Protein AF-0000000083150776 (afdb_homodimer)

Solvent-accessible surface area (backbone atoms only — not comparable to full-atom values): 13430 Å² total; per-residue (Å²): 130,57,73,66,52,50,51,56,49,49,50,51,30,49,49,52,30,34,49,45,17,50,52,50,52,52,50,29,58,76,68,72,49,51,68,62,52,50,11,64,64,59,72,44,53,54,70,56,44,52,45,44,57,66,22,74,47,75,47,32,50,50,56,52,39,47,58,33,48,60,68,76,40,50,78,39,72,50,33,55,68,54,49,42,58,64,47,40,51,43,38,59,52,12,61,61,15,50,29,74,72,67,69,80,77,70,79,74,76,77,70,81,73,68,74,72,72,69,82,118,129,57,72,66,53,50,50,54,49,51,50,52,31,49,49,53,30,34,49,44,17,52,52,50,52,52,49,29,58,76,68,74,49,50,66,61,52,50,12,65,62,60,71,46,54,54,68,56,43,52,46,44,57,66,22,76,48,73,46,32,50,49,55,53,38,46,57,33,47,62,68,78,42,50,79,39,71,50,32,53,66,55,49,42,58,65,47,38,52,42,35,58,53,12,60,59,14,49,31,74,72,66,69,80,74,70,78,75,76,75,69,83,74,67,77,72,72,69,84,116

pLDDT: mean 77.42, std 27.32, range [25.05, 98.19]

Sequence (240 aa):
MNKIENYELIKAQEEAKVDFAIMLNNLLDEKKLSYTDLAKLTGKSKSLVSRIMGGSNNLTIETMVSMLFALDEKIVISTEDKLQAEYGRVLSITSDSPITNLSKRQPYHIGNFRPLALEVMNKIENYELIKAQEEAKVDFAIMLNNLLDEKKLSYTDLAKLTGKSKSLVSRIMGGSNNLTIETMVSMLFALDEKIVISTEDKLQAEYGRVLSITSDSPITNLSKRQPYHIGNFRPLALEV

Radius of gyration: 27.69 Å; Cα contacts (8 Å, |Δi|>4): 247; chains: 2; bounding box: 71×52×94 Å

Nearest PDB structures (foldseek):
  8ezt-assembly1_D-2  TM=8.339E-01  e=3.130E-03  Legionella pneumophila
  3clc-assembly1_D  TM=9.473E-01  e=2.801E-02  unclassified
  4z5h-assembly1_A-2  TM=8.543E-01  e=2.224E-02  Escherichia coli K-12
  6u0i-assembly1_B  TM=8.364E-01  e=2.801E-02  Escherichia coli str. K-12 substr. DH10B
  3dnv-assembly1_B  TM=8.479E-01  e=4.443E-02  Escherichia coli K-12

Secondary structure (DSSP, 8-state):
--HHHHHHHHHHHHHHHHHHHHHHHHHHHHTT--HHHHHHHHT--HHHHHHHHTT----BHHHHHHHHHHTT--EEEEEHHHHHHHHHHHHHHHHTSB----------------------/--HHHHHHHHHHHHHHHHHHHHHHHHHHHHTT--HHHHHHHHT--HHHHHHHHTT----BHHHHHHHHHHTT--EEEEEHHHHHHHHHHHHHHHHTSB-S--------------------

InterPro domains:
  IPR001387 Cro/C1-type, helix-turn-helix domain [PF13443] (24-72)
  IPR001387 Cro/C1-type, helix-turn-helix domain [PS50943] (24-82)
  IPR001387 Cro/C1-type, helix-turn-helix domain [SM00530] (23-78)
  IPR001387 Cro/C1-type, helix-turn-helix domain [cd00093] (23-72)
  IPR010982 Lambda repressor-like, DNA-binding domain superfamily [G3DSA:1.10.260.40] (5-82)
  IPR010982 Lambda repressor-like, DNA-binding domain superfamily [SSF47413] (15-79)

Structure (mmCIF, N/CA/C/O backbone):
data_AF-0000000083150776-model_v1
#
loop_
_entity.id
_entity.type
_entity.pdbx_description
1 polymer 'Helix-turn-helix domain-containing protein'
#
loop_
_atom_site.group_PDB
_atom_site.id
_atom_site.type_symbol
_atom_site.label_atom_id
_atom_site.label_alt_id
_atom_site.label_comp_id
_atom_site.label_asym_id
_atom_site.label_entity_id
_atom_site.label_seq_id
_atom_site.pdbx_PDB_ins_code
_atom_site.Cartn_x
_atom_site.Cartn_y
_atom_site.Cartn_z
_atom_site.occupancy
_atom_site.B_iso_or_equiv
_atom_site.auth_seq_id
_atom_site.auth_comp_id
_atom_site.auth_asym_id
_atom_site.auth_atom_id
_atom_site.pdbx_PDB_model_num
ATOM 1 N N . MET A 1 1 ? -7.617 -23.391 0.28 1 58.25 1 MET A N 1
ATOM 2 C CA . MET A 1 1 ? -6.492 -22.922 1.087 1 58.25 1 MET A CA 1
ATOM 3 C C . MET A 1 1 ? -6.441 -23.656 2.424 1 58.25 1 MET A C 1
ATOM 5 O O . MET A 1 1 ? -7.461 -23.781 3.102 1 58.25 1 MET A O 1
ATOM 9 N N . ASN A 1 2 ? -5.41 -24.453 2.721 1 73.12 2 ASN A N 1
ATOM 10 C CA . ASN A 1 2 ? -5.281 -25.188 3.971 1 73.12 2 ASN A CA 1
ATOM 11 C C . ASN A 1 2 ? -5.297 -24.266 5.18 1 73.12 2 ASN A C 1
ATOM 13 O O . ASN A 1 2 ? -5.141 -23.047 5.039 1 73.12 2 ASN A O 1
ATOM 17 N N . LYS A 1 3 ? -5.629 -24.766 6.32 1 74.25 3 LYS A N 1
ATOM 18 C CA . LYS A 1 3 ? -5.75 -24.016 7.57 1 74.25 3 LYS A CA 1
ATOM 19 C C . LYS A 1 3 ? -4.508 -23.156 7.82 1 74.25 3 LYS A C 1
ATOM 21 O O . LYS A 1 3 ? -4.617 -22.016 8.242 1 74.25 3 LYS A O 1
ATOM 26 N N . ILE A 1 4 ? -3.4 -23.688 7.586 1 72.62 4 ILE A N 1
ATOM 27 C CA . ILE A 1 4 ? -2.139 -23 7.84 1 72.62 4 ILE A CA 1
ATOM 28 C C . ILE A 1 4 ? -1.994 -21.812 6.887 1 72.62 4 ILE A C 1
ATOM 30 O O . ILE A 1 4 ? -1.565 -20.734 7.293 1 72.62 4 ILE A O 1
ATOM 34 N N . GLU A 1 5 ? -2.535 -22.016 5.742 1 78.44 5 GLU A N 1
ATOM 35 C CA . GLU A 1 5 ? -2.447 -20.953 4.746 1 78.44 5 GLU A CA 1
ATOM 36 C C . GLU A 1 5 ? -3.363 -19.781 5.102 1 78.44 5 GLU A C 1
ATOM 38 O O . GLU A 1 5 ? -2.994 -18.625 4.922 1 78.44 5 GLU A O 1
ATOM 43 N N . ASN A 1 6 ? -4.324 -20.219 5.727 1 87.56 6 ASN A N 1
ATOM 44 C CA . ASN A 1 6 ? -5.277 -19.188 6.141 1 87.56 6 ASN A CA 1
ATOM 45 C C . ASN A 1 6 ? -4.73 -18.344 7.281 1 87.56 6 ASN A C 1
ATOM 47 O O . ASN A 1 6 ? -4.879 -17.125 7.281 1 87.56 6 ASN A O 1
ATOM 51 N N . TYR A 1 7 ? -4.016 -19.062 8.156 1 93.88 7 TYR A N 1
ATOM 52 C CA . TYR A 1 7 ? -3.432 -18.344 9.289 1 93.88 7 TYR A CA 1
ATOM 53 C C . TYR A 1 7 ? -2.328 -17.406 8.82 1 93.88 7 TYR A C 1
ATOM 55 O O . TYR A 1 7 ? -2.252 -16.266 9.273 1 93.88 7 TYR A O 1
ATOM 63 N N . GLU A 1 8 ? -1.471 -17.844 7.938 1 95.94 8 GLU A N 1
ATOM 64 C CA . GLU A 1 8 ? -0.363 -17.047 7.43 1 95.94 8 GLU A CA 1
ATOM 65 C C . GLU A 1 8 ? -0.869 -15.836 6.656 1 95.94 8 GLU A C 1
ATOM 67 O O . GLU A 1 8 ? -0.27 -14.758 6.715 1 95.94 8 GLU A O 1
ATOM 72 N N . LEU A 1 9 ? -1.951 -16.047 5.957 1 96.56 9 LEU A N 1
ATOM 73 C CA . LEU A 1 9 ? -2.543 -14.953 5.199 1 96.56 9 LEU A CA 1
ATOM 74 C C . LEU A 1 9 ? -3.096 -13.883 6.137 1 96.56 9 LEU A C 1
ATOM 76 O O . LEU A 1 9 ? -2.855 -12.695 5.934 1 96.56 9 LEU A O 1
ATOM 80 N N . ILE A 1 10 ? -3.795 -14.344 7.164 1 96.69 10 ILE A N 1
ATOM 81 C CA . ILE A 1 10 ? -4.371 -13.414 8.125 1 96.69 10 ILE A CA 1
ATOM 82 C C . ILE A 1 10 ? -3.258 -12.641 8.828 1 96.69 10 ILE A C 1
ATOM 84 O O . ILE A 1 10 ? -3.357 -11.422 9.008 1 96.69 10 ILE A O 1
ATOM 88 N N . LYS A 1 11 ? -2.266 -13.367 9.188 1 97.44 11 LYS A N 1
ATOM 89 C CA . LYS A 1 11 ? -1.119 -12.734 9.828 1 97.44 11 LYS A CA 1
ATOM 90 C C . LYS A 1 11 ? -0.5 -11.672 8.93 1 97.44 11 LYS A C 1
ATOM 92 O O . LYS A 1 11 ? -0.194 -10.562 9.383 1 97.44 11 LYS A O 1
ATOM 97 N N . ALA A 1 12 ? -0.317 -11.984 7.688 1 97.69 12 ALA A N 1
ATOM 98 C CA . ALA A 1 12 ? 0.258 -11.055 6.723 1 97.69 12 ALA A CA 1
ATOM 99 C C . ALA A 1 12 ? -0.625 -9.82 6.555 1 97.69 12 ALA A C 1
ATOM 101 O O . ALA A 1 12 ? -0.122 -8.703 6.41 1 97.69 12 ALA A O 1
ATOM 102 N N . GLN A 1 13 ? -1.945 -10.023 6.59 1 97.81 13 GLN A N 1
ATOM 103 C CA . GLN A 1 13 ? -2.889 -8.922 6.465 1 97.81 13 GLN A CA 1
ATOM 104 C C . GLN A 1 13 ? -2.807 -7.984 7.668 1 97.81 13 GLN A C 1
ATOM 106 O O . GLN A 1 13 ? -2.775 -6.762 7.512 1 97.81 13 GLN A O 1
ATOM 111 N N . GLU A 1 14 ? -2.791 -8.672 8.852 1 97.19 14 GLU A N 1
ATOM 112 C CA . GLU A 1 14 ? -2.693 -7.879 10.078 1 97.19 14 GLU A CA 1
ATOM 113 C C . GLU A 1 14 ? -1.381 -7.102 10.125 1 97.19 14 GLU A C 1
ATOM 115 O O . GLU A 1 14 ? -1.362 -5.93 10.5 1 97.19 14 GLU A O 1
ATOM 120 N N . GLU A 1 15 ? -0.346 -7.762 9.734 1 97.44 15 GLU A N 1
ATOM 121 C CA . GLU A 1 15 ? 0.963 -7.117 9.734 1 97.44 15 GLU A CA 1
ATOM 122 C C . GLU A 1 15 ? 0.987 -5.91 8.805 1 97.44 15 GLU A C 1
ATOM 124 O O . GLU A 1 15 ? 1.547 -4.867 9.148 1 97.44 15 GLU A O 1
ATOM 129 N N . ALA A 1 16 ? 0.428 -6.043 7.684 1 97.75 16 ALA A N 1
ATOM 130 C CA . ALA A 1 16 ? 0.402 -4.945 6.719 1 97.75 16 ALA A CA 1
ATOM 131 C C . ALA A 1 16 ? -0.378 -3.752 7.262 1 97.75 16 ALA A C 1
ATOM 133 O O . ALA A 1 16 ? 0.038 -2.604 7.098 1 97.75 16 ALA A O 1
ATOM 134 N N . LYS A 1 17 ? -1.533 -4.035 7.906 1 97.31 17 LYS A N 1
ATOM 135 C CA . LYS A 1 17 ? -2.342 -2.971 8.492 1 97.31 17 LYS A CA 1
ATOM 136 C C . LYS A 1 17 ? -1.575 -2.238 9.586 1 97.31 17 LYS A C 1
ATOM 138 O O . LYS A 1 17 ? -1.567 -1.007 9.633 1 97.31 17 LYS A O 1
ATOM 143 N N . VAL A 1 18 ? -0.973 -3.025 10.43 1 96.81 18 VAL A N 1
ATOM 144 C CA . VAL A 1 18 ? -0.221 -2.463 11.547 1 96.81 18 VAL A CA 1
ATOM 145 C C . VAL A 1 18 ? 0.962 -1.655 11.023 1 96.81 18 VAL A C 1
ATOM 147 O O . VAL A 1 18 ? 1.271 -0.581 11.539 1 96.81 18 VAL A O 1
ATOM 150 N N . ASP A 1 19 ? 1.657 -2.188 10.016 1 96.44 19 ASP A N 1
ATOM 151 C CA . ASP A 1 19 ? 2.805 -1.498 9.43 1 96.44 19 ASP A CA 1
ATOM 152 C C . ASP A 1 19 ? 2.41 -0.116 8.914 1 96.44 19 ASP A C 1
ATOM 154 O O . ASP A 1 19 ? 3.143 0.856 9.109 1 96.44 19 ASP A O 1
ATOM 158 N N . PHE A 1 20 ? 1.303 -0.011 8.25 1 97.25 20 PHE A N 1
ATOM 159 C CA . PHE A 1 20 ? 0.858 1.29 7.77 1 97.25 20 PHE A CA 1
ATOM 160 C C . PHE A 1 20 ? 0.598 2.24 8.93 1 97.25 20 PHE A C 1
ATOM 162 O O . PHE A 1 20 ? 1.001 3.404 8.891 1 97.25 20 PHE A O 1
ATOM 169 N N . ALA A 1 21 ? -0.107 1.743 9.945 1 97.31 21 ALA A N 1
ATOM 170 C CA . ALA A 1 21 ? -0.421 2.561 11.117 1 97.31 21 ALA A CA 1
ATOM 171 C C . ALA A 1 21 ? 0.851 3.062 11.797 1 97.31 21 ALA A C 1
ATOM 173 O O . ALA A 1 21 ? 0.936 4.23 12.18 1 97.31 21 ALA A O 1
ATOM 174 N N . ILE A 1 22 ? 1.783 2.205 11.914 1 96.31 22 ILE A N 1
ATOM 175 C CA . ILE A 1 22 ? 3.051 2.562 12.547 1 96.31 22 ILE A CA 1
ATOM 176 C C . ILE A 1 22 ? 3.748 3.641 11.719 1 96.31 22 ILE A C 1
ATOM 178 O O . ILE A 1 22 ? 4.238 4.629 12.266 1 96.31 22 ILE A O 1
ATOM 182 N N . MET A 1 23 ? 3.775 3.447 10.438 1 95.75 23 MET A N 1
ATOM 183 C CA . MET A 1 23 ? 4.383 4.426 9.531 1 95.75 23 MET A CA 1
ATOM 184 C C . MET A 1 23 ? 3.705 5.785 9.672 1 95.75 23 MET A C 1
ATOM 186 O O . MET A 1 23 ? 4.379 6.812 9.734 1 95.75 23 MET A O 1
ATOM 190 N N . LEU A 1 24 ? 2.391 5.758 9.719 1 96.44 24 LEU A N 1
ATOM 191 C CA . LEU A 1 24 ? 1.628 6.992 9.844 1 96.44 24 LEU A CA 1
ATOM 192 C C . LEU A 1 24 ? 1.915 7.676 11.172 1 96.44 24 LEU A C 1
ATOM 194 O O . LEU A 1 24 ? 2.107 8.891 11.219 1 96.44 24 LEU A O 1
ATOM 198 N N . ASN A 1 25 ? 1.905 6.895 12.234 1 96.44 25 ASN A N 1
ATOM 199 C CA . ASN A 1 25 ? 2.238 7.426 13.547 1 96.44 25 ASN A CA 1
ATOM 200 C C . ASN A 1 25 ? 3.619 8.07 13.562 1 96.44 25 ASN A C 1
ATOM 202 O O . ASN A 1 25 ? 3.795 9.164 14.117 1 96.44 25 ASN A O 1
ATOM 206 N N . ASN A 1 26 ? 4.582 7.391 12.969 1 95.75 26 ASN A N 1
ATOM 207 C CA . ASN A 1 26 ? 5.941 7.918 12.898 1 95.75 26 ASN A CA 1
ATOM 208 C C . ASN A 1 26 ? 5.996 9.234 12.125 1 95.75 26 ASN A C 1
ATOM 210 O O . ASN A 1 26 ? 6.719 10.156 12.508 1 95.75 26 ASN A O 1
ATOM 214 N N . LEU A 1 27 ? 5.27 9.32 11.094 1 95.81 27 LEU A N 1
ATOM 215 C CA . LEU A 1 27 ? 5.207 10.531 10.289 1 95.81 27 LEU A CA 1
ATOM 216 C C . LEU A 1 27 ? 4.641 11.695 11.094 1 95.81 27 LEU A C 1
ATOM 218 O O . LEU A 1 27 ? 5.137 12.82 11.008 1 95.81 27 LEU A O 1
ATOM 222 N N . LEU A 1 28 ? 3.578 11.422 11.82 1 96.81 28 LEU A N 1
ATOM 223 C CA . LEU A 1 28 ? 2.977 12.461 12.648 1 96.81 28 LEU A CA 1
ATOM 224 C C . LEU A 1 28 ? 3.965 12.961 13.703 1 96.81 28 LEU A C 1
ATOM 226 O O . LEU A 1 28 ? 4.078 14.164 13.938 1 96.81 28 LEU A O 1
ATOM 230 N N . ASP A 1 29 ? 4.652 12 14.258 1 96.5 29 ASP A N 1
ATOM 231 C CA . ASP A 1 29 ? 5.656 12.352 15.258 1 96.5 29 ASP A CA 1
ATOM 232 C C . ASP A 1 29 ? 6.754 13.219 14.648 1 96.5 29 ASP A C 1
ATOM 234 O O . ASP A 1 29 ? 7.141 14.234 15.234 1 96.5 29 ASP A O 1
ATOM 238 N N . GLU A 1 30 ? 7.223 12.875 13.492 1 95.25 30 GLU A N 1
ATOM 239 C CA . GLU A 1 30 ? 8.281 13.602 12.789 1 95.25 30 GLU A CA 1
ATOM 240 C C . GLU A 1 30 ? 7.832 15.023 12.445 1 95.25 30 GLU A C 1
ATOM 242 O O . GLU A 1 30 ? 8.633 15.961 12.492 1 95.25 30 GLU A O 1
ATOM 247 N N . LYS A 1 31 ? 6.578 15.133 12.18 1 96.44 31 LYS A N 1
ATOM 248 C CA . LYS A 1 31 ? 6.051 16.422 11.742 1 96.44 31 LYS A CA 1
ATOM 249 C C . LYS A 1 31 ? 5.441 17.188 12.906 1 96.44 31 LYS A C 1
ATOM 251 O O . LYS A 1 31 ? 4.891 18.281 12.719 1 96.44 31 LYS A O 1
ATOM 256 N N . LYS A 1 32 ? 5.504 16.562 14.117 1 97.81 32 LYS A N 1
ATOM 257 C CA . LYS A 1 32 ? 4.996 17.156 15.352 1 97.81 32 LYS A CA 1
ATOM 258 C C . LYS A 1 32 ? 3.508 17.469 15.234 1 97.81 32 LYS A C 1
ATOM 260 O O . LYS A 1 32 ? 3.07 18.578 15.594 1 97.81 32 LYS A O 1
ATOM 265 N N . LEU A 1 33 ? 2.771 16.594 14.727 1 97.44 33 LEU A N 1
ATOM 266 C CA . LEU A 1 33 ? 1.324 16.703 14.578 1 97.44 33 LEU A CA 1
ATOM 267 C C . LEU A 1 33 ? 0.605 15.695 15.461 1 97.44 33 LEU A C 1
ATOM 269 O O . LEU A 1 33 ? 1.136 14.617 15.734 1 97.44 33 LEU A O 1
ATOM 273 N N . SER A 1 34 ? -0.607 16.047 15.844 1 96.75 34 SER A N 1
ATOM 274 C CA . SER A 1 34 ? -1.456 15.172 16.641 1 96.75 34 SER A CA 1
ATOM 275 C C . SER A 1 34 ? -2.502 14.484 15.766 1 96.75 34 SER A C 1
ATOM 277 O O . SER A 1 34 ? -2.664 14.82 14.594 1 96.75 34 SER A O 1
ATOM 279 N N . TYR A 1 35 ? -3.141 13.453 16.359 1 96.12 35 TYR A N 1
ATOM 280 C CA . TYR A 1 35 ? -4.254 12.82 15.672 1 96.12 35 TYR A CA 1
ATOM 281 C C . TYR A 1 35 ? -5.336 13.844 15.328 1 96.12 35 TYR A C 1
ATOM 283 O O . TYR A 1 35 ? -5.945 13.773 14.258 1 96.12 35 TYR A O 1
ATOM 291 N N . THR A 1 36 ? -5.527 14.797 16.266 1 96.75 36 THR A N 1
ATOM 292 C CA . THR A 1 36 ? -6.492 15.867 16.062 1 96.75 36 THR A CA 1
ATOM 293 C C . THR A 1 36 ? -6.109 16.719 14.852 1 96.75 36 THR A C 1
ATOM 295 O O . THR A 1 36 ? -6.965 17.094 14.047 1 96.75 36 THR A O 1
ATOM 298 N N . ASP A 1 37 ? -4.871 17 14.758 1 97.25 37 ASP A N 1
ATOM 299 C CA . ASP A 1 37 ? -4.387 17.781 13.617 1 97.25 37 ASP A CA 1
ATOM 300 C C . ASP A 1 37 ? -4.637 17.031 12.305 1 97.25 37 ASP A C 1
ATOM 302 O O . ASP A 1 37 ? -5.07 17.641 11.32 1 97.25 37 ASP A O 1
ATOM 306 N N . LEU A 1 38 ? -4.363 15.758 12.305 1 96.69 38 LEU A N 1
ATOM 307 C CA . LEU A 1 38 ? -4.594 14.953 11.102 1 96.69 38 LEU A CA 1
ATOM 308 C C . LEU A 1 38 ? -6.074 14.938 10.742 1 96.69 38 LEU A C 1
ATOM 310 O O . LEU A 1 38 ? -6.43 15.023 9.562 1 96.69 38 LEU A O 1
ATOM 314 N N . ALA A 1 39 ? -6.895 14.781 11.711 1 96.81 39 ALA A N 1
ATOM 315 C CA . ALA A 1 39 ? -8.336 14.805 11.492 1 96.81 39 ALA A CA 1
ATOM 316 C C . ALA A 1 39 ? -8.773 16.109 10.82 1 96.81 39 ALA A C 1
ATOM 318 O O . ALA A 1 39 ? -9.523 16.094 9.844 1 96.81 39 ALA A O 1
ATOM 319 N N . LYS A 1 40 ? -8.289 17.172 11.258 1 96.38 40 LYS A N 1
ATOM 320 C CA . LYS A 1 40 ? -8.594 18.484 10.695 1 96.38 40 LYS A CA 1
ATOM 321 C C . LYS A 1 40 ? -8.086 18.609 9.266 1 96.38 40 LYS A C 1
ATOM 323 O O . LYS A 1 40 ? -8.812 19.062 8.383 1 96.38 40 LYS A O 1
ATOM 328 N N . LEU A 1 41 ? -6.918 18.125 9.07 1 94.44 41 LEU A N 1
ATOM 329 C CA . LEU A 1 41 ? -6.285 18.234 7.758 1 94.44 41 LEU A CA 1
ATOM 330 C C . LEU A 1 41 ? -7.008 17.375 6.727 1 94.44 41 LEU A C 1
ATOM 332 O O . LEU A 1 41 ? -7.07 17.734 5.551 1 94.44 41 LEU A O 1
ATOM 336 N N . THR A 1 42 ? -7.523 16.234 7.125 1 94.56 42 THR A N 1
ATOM 337 C CA . THR A 1 42 ? -8.141 15.289 6.207 1 94.56 42 THR A CA 1
ATOM 338 C C . THR A 1 42 ? -9.648 15.492 6.145 1 94.56 42 THR A C 1
ATOM 340 O O . THR A 1 42 ? -10.328 14.922 5.289 1 94.56 42 THR A O 1
ATOM 343 N N . GLY A 1 43 ? -10.18 16.234 7.023 1 94.19 43 GLY A N 1
ATOM 344 C CA . GLY A 1 43 ? -11.625 16.422 7.113 1 94.19 43 GLY A CA 1
ATOM 345 C C . GLY A 1 43 ? -12.344 15.211 7.672 1 94.19 43 GLY A C 1
ATOM 346 O O . GLY A 1 43 ? -13.547 15.047 7.473 1 94.19 43 GLY A O 1
ATOM 347 N N . LYS A 1 44 ? -11.656 14.383 8.273 1 93.75 44 LYS A N 1
ATOM 348 C CA . LYS A 1 44 ? -12.219 13.188 8.898 1 93.75 44 LYS A CA 1
ATOM 349 C C . LYS A 1 44 ? -12.406 13.383 10.398 1 93.75 44 LYS A C 1
ATOM 351 O O . LYS A 1 44 ? -11.781 14.266 11 1 93.75 44 LYS A O 1
ATOM 356 N N . SER A 1 45 ? -13.289 12.555 10.922 1 95.44 45 SER A N 1
ATOM 357 C CA . SER A 1 45 ? -13.531 12.664 12.359 1 95.44 45 SER A CA 1
ATOM 358 C C . SER A 1 45 ? -12.344 12.148 13.164 1 95.44 45 SER A C 1
ATOM 360 O O . SER A 1 45 ? -11.609 11.273 12.703 1 95.44 45 SER A O 1
ATOM 362 N N . LYS A 1 46 ? -12.195 12.719 14.383 1 95.44 46 LYS A N 1
ATOM 363 C CA . LYS A 1 46 ? -11.141 12.266 15.289 1 95.44 46 LYS A CA 1
ATOM 364 C C . LYS A 1 46 ? -11.305 10.789 15.625 1 95.44 46 LYS A C 1
ATOM 366 O O . LYS A 1 46 ? -10.32 10.07 15.797 1 95.44 46 LYS A O 1
ATOM 371 N N . SER A 1 47 ? -12.5 10.359 15.719 1 95.38 47 SER A N 1
ATOM 372 C CA . SER A 1 47 ? -12.789 8.969 16.016 1 95.38 47 SER A CA 1
ATOM 373 C C . SER A 1 47 ? -12.289 8.039 14.922 1 95.38 47 SER A C 1
ATOM 375 O O . SER A 1 47 ? -11.703 6.992 15.195 1 95.38 47 SER A O 1
ATOM 377 N N . LEU A 1 48 ? -12.453 8.445 13.703 1 93 48 LEU A N 1
ATOM 378 C CA . LEU A 1 48 ? -12 7.66 12.562 1 93 48 LEU A CA 1
ATOM 379 C C . LEU A 1 48 ? -10.477 7.633 12.484 1 93 48 LEU A C 1
ATOM 381 O O . LEU A 1 48 ? -9.883 6.574 12.281 1 93 48 LEU A O 1
ATOM 385 N N . VAL A 1 49 ? -9.883 8.766 12.672 1 95.12 49 VAL A N 1
ATOM 386 C CA . VAL A 1 49 ? -8.422 8.867 12.617 1 95.12 49 VAL A CA 1
ATOM 387 C C . VAL A 1 49 ? -7.809 8.008 13.727 1 95.12 49 VAL A C 1
ATOM 389 O O . VAL A 1 49 ? -6.836 7.285 13.492 1 95.12 49 VAL A O 1
ATOM 392 N N . SER A 1 50 ? -8.398 8.102 14.883 1 94.81 50 SER A N 1
ATOM 393 C CA . SER A 1 50 ? -7.918 7.301 16 1 94.81 50 SER A CA 1
ATOM 394 C C . SER A 1 50 ? -8 5.809 15.695 1 94.81 50 SER A C 1
ATOM 396 O O . SER A 1 50 ? -7.086 5.051 16.031 1 94.81 50 SER A O 1
ATOM 398 N N . ARG A 1 51 ? -9.016 5.355 15.039 1 93.31 51 ARG A N 1
ATOM 399 C CA . ARG A 1 51 ? -9.172 3.955 14.664 1 93.31 51 ARG A CA 1
ATOM 400 C C . ARG A 1 51 ? -8.125 3.539 13.641 1 93.31 51 ARG A C 1
ATOM 402 O O . ARG A 1 51 ? -7.57 2.443 13.719 1 93.31 51 ARG A O 1
ATOM 409 N N . ILE A 1 52 ? -7.934 4.41 12.742 1 92.19 52 ILE A N 1
ATOM 410 C CA . ILE A 1 52 ? -6.961 4.148 11.688 1 92.19 52 ILE A CA 1
ATOM 411 C C . ILE A 1 52 ? -5.566 4.008 12.297 1 92.19 52 ILE A C 1
ATOM 413 O O . ILE A 1 52 ? -4.836 3.066 11.977 1 92.19 52 ILE A O 1
ATOM 417 N N . MET A 1 53 ? -5.305 4.844 13.211 1 90.19 53 MET A N 1
ATOM 418 C CA . MET A 1 53 ? -3.98 4.887 13.828 1 90.19 53 MET A CA 1
ATOM 419 C C . MET A 1 53 ? -3.777 3.703 14.766 1 90.19 53 MET A C 1
ATOM 421 O O . MET A 1 53 ? -2.643 3.365 15.109 1 90.19 53 MET A O 1
ATOM 425 N N . GLY A 1 54 ? -4.832 3.1 15.102 1 91.81 54 GLY A N 1
ATOM 426 C CA . GLY A 1 54 ? -4.777 1.923 15.953 1 91.81 54 GLY A CA 1
ATOM 427 C C . GLY A 1 54 ? -4.359 0.667 15.219 1 91.81 54 GLY A C 1
ATOM 428 O O . GLY A 1 54 ? -4.066 -0.357 15.836 1 91.81 54 GLY A O 1
ATOM 429 N N . GLY A 1 55 ? -4.324 0.675 13.969 1 91.38 55 GLY A N 1
ATOM 430 C CA . GLY A 1 55 ? -3.75 -0.39 13.164 1 91.38 55 GLY A CA 1
ATOM 431 C C . GLY A 1 55 ? -4.727 -1.514 12.875 1 91.38 55 GLY A C 1
ATOM 432 O O . GLY A 1 55 ? -4.336 -2.574 12.383 1 91.38 55 GLY A O 1
ATOM 433 N N . SER A 1 56 ? -5.941 -1.364 13.117 1 89.56 56 SER A N 1
ATOM 434 C CA . SER A 1 56 ? -6.891 -2.459 12.945 1 89.56 56 SER A CA 1
ATOM 435 C C . SER A 1 56 ? -7.758 -2.252 11.711 1 89.56 56 SER A C 1
ATOM 437 O O . SER A 1 56 ? -8.516 -3.143 11.32 1 89.56 56 SER A O 1
ATOM 439 N N . ASN A 1 57 ? -7.625 -1.167 11.031 1 94 57 ASN A N 1
ATOM 440 C CA . ASN A 1 57 ? -8.523 -0.837 9.93 1 94 57 ASN A CA 1
ATOM 441 C C . ASN A 1 57 ? -8.016 -1.391 8.602 1 94 57 ASN A C 1
ATOM 443 O O . ASN A 1 57 ? -6.82 -1.321 8.312 1 94 57 ASN A O 1
ATOM 447 N N . ASN A 1 58 ? -8.914 -1.973 7.965 1 97 58 ASN A N 1
ATOM 448 C CA . ASN A 1 58 ? -8.672 -2.414 6.594 1 97 58 ASN A CA 1
ATOM 449 C C . ASN A 1 58 ? -8.891 -1.284 5.594 1 97 58 ASN A C 1
ATOM 451 O O . ASN A 1 58 ? -9.906 -1.257 4.895 1 97 58 ASN A O 1
ATOM 455 N N . LEU A 1 59 ? -7.902 -0.452 5.453 1 97.44 59 LEU A N 1
ATOM 456 C CA . LEU A 1 59 ? -8.023 0.78 4.68 1 97.44 59 LEU A CA 1
ATOM 457 C C . LEU A 1 59 ? -7.945 0.497 3.186 1 97.44 59 LEU A C 1
ATOM 459 O O . LEU A 1 59 ? -7.324 -0.483 2.766 1 97.44 59 LEU A O 1
ATOM 463 N N . THR A 1 60 ? -8.586 1.385 2.428 1 97.25 60 THR A N 1
ATOM 464 C CA . THR A 1 60 ? -8.438 1.362 0.977 1 97.25 60 THR A CA 1
ATOM 465 C C . THR A 1 60 ? -7.234 2.193 0.543 1 97.25 60 THR A C 1
ATOM 467 O O . THR A 1 60 ? -6.707 2.986 1.326 1 97.25 60 THR A O 1
ATOM 470 N N . ILE A 1 61 ? -6.871 2.02 -0.715 1 98.19 61 ILE A N 1
ATOM 471 C CA . ILE A 1 61 ? -5.809 2.82 -1.312 1 98.19 61 ILE A CA 1
ATOM 472 C C . ILE A 1 61 ? -6.168 4.301 -1.232 1 98.19 61 ILE A C 1
ATOM 474 O O . ILE A 1 61 ? -5.352 5.125 -0.813 1 98.19 61 ILE A O 1
ATOM 478 N N . GLU A 1 62 ? -7.367 4.637 -1.518 1 97.38 62 GLU A N 1
ATOM 479 C CA . GLU A 1 62 ? -7.793 6.031 -1.544 1 97.38 62 GLU A CA 1
ATOM 480 C C . GLU A 1 62 ? -7.688 6.668 -0.16 1 97.38 62 GLU A C 1
ATOM 482 O O . GLU A 1 62 ? -7.242 7.809 -0.029 1 97.38 62 GLU A O 1
ATOM 487 N N . THR A 1 63 ? -8.07 5.953 0.834 1 96.44 63 THR A N 1
ATOM 488 C CA . THR A 1 63 ? -8 6.48 2.191 1 96.44 63 THR A CA 1
ATOM 489 C C . THR A 1 63 ? -6.547 6.668 2.621 1 96.44 63 THR A C 1
ATOM 491 O O . THR A 1 63 ? -6.191 7.699 3.191 1 96.44 63 THR A O 1
ATOM 494 N N . MET A 1 64 ? -5.777 5.66 2.314 1 97.5 64 MET A N 1
ATOM 495 C CA . MET A 1 64 ? -4.359 5.77 2.654 1 97.5 64 MET A CA 1
ATOM 496 C C . MET A 1 64 ? -3.732 6.98 1.975 1 97.5 64 MET A C 1
ATOM 498 O O . MET A 1 64 ? -3.004 7.746 2.611 1 97.5 64 MET A O 1
ATOM 502 N N . VAL A 1 65 ? -4.043 7.199 0.736 1 98.06 65 VAL A N 1
ATOM 503 C CA . VAL A 1 65 ? -3.502 8.32 -0.033 1 98.06 65 VAL A CA 1
ATOM 504 C C . VAL A 1 65 ? -3.984 9.641 0.565 1 98.06 65 VAL A C 1
ATOM 506 O O . VAL A 1 65 ? -3.211 10.594 0.688 1 98.06 65 VAL A O 1
ATOM 509 N N . SER A 1 66 ? -5.234 9.672 0.928 1 96.75 66 SER A N 1
ATOM 510 C CA . SER A 1 66 ? -5.762 10.922 1.478 1 96.75 66 SER A CA 1
ATOM 511 C C . SER A 1 66 ? -5.039 11.305 2.762 1 96.75 66 SER A C 1
ATOM 513 O O . SER A 1 66 ? -4.746 12.484 2.984 1 96.75 66 SER A O 1
ATOM 515 N N . MET A 1 67 ? -4.785 10.344 3.613 1 96.5 67 MET A N 1
ATOM 516 C CA . MET A 1 67 ? -4.082 10.602 4.867 1 96.5 67 MET A CA 1
ATOM 517 C C . MET A 1 67 ? -2.66 11.086 4.602 1 96.5 67 MET A C 1
ATOM 519 O O . MET A 1 67 ? -2.209 12.062 5.211 1 96.5 67 MET A O 1
ATOM 523 N N . LEU A 1 68 ? -2.006 10.43 3.74 1 97.62 68 LEU A N 1
ATOM 524 C CA . LEU A 1 68 ? -0.616 10.758 3.445 1 97.62 68 LEU A CA 1
ATOM 525 C C . LEU A 1 68 ? -0.517 12.078 2.689 1 97.62 68 LEU A C 1
ATOM 527 O O . LEU A 1 68 ? 0.419 12.852 2.902 1 97.62 68 LEU A O 1
ATOM 531 N N . PHE A 1 69 ? -1.487 12.312 1.819 1 97.19 69 PHE A N 1
ATOM 532 C CA . PHE A 1 69 ? -1.544 13.547 1.046 1 97.19 69 PHE A CA 1
ATOM 533 C C . PHE A 1 69 ? -1.644 14.758 1.967 1 97.19 69 PHE A C 1
ATOM 535 O O . PHE A 1 69 ? -0.991 15.781 1.733 1 97.19 69 PHE A O 1
ATOM 542 N N . ALA A 1 70 ? -2.418 14.625 3.014 1 96.12 70 ALA A N 1
ATOM 543 C CA . ALA A 1 70 ? -2.586 15.688 3.996 1 96.12 70 ALA A CA 1
ATOM 544 C C . ALA A 1 70 ? -1.267 16 4.699 1 96.12 70 ALA A C 1
ATOM 546 O O . ALA A 1 70 ? -1.096 17.094 5.258 1 96.12 70 ALA A O 1
ATOM 547 N N . LEU A 1 71 ? -0.348 15.086 4.676 1 96.88 71 LEU A N 1
ATOM 548 C CA . LEU A 1 71 ? 0.944 15.234 5.336 1 96.88 71 LEU A CA 1
ATOM 549 C C . LEU A 1 71 ? 2.045 15.508 4.316 1 96.88 71 LEU A C 1
ATOM 551 O O . LEU A 1 71 ? 3.232 15.43 4.645 1 96.88 71 LEU A O 1
ATOM 555 N N . ASP A 1 72 ? 1.697 15.734 3.096 1 96.81 72 ASP A N 1
ATOM 556 C CA . ASP A 1 72 ? 2.617 16.016 1.997 1 96.81 72 ASP A CA 1
ATOM 557 C C . ASP A 1 72 ? 3.533 14.82 1.735 1 96.81 72 ASP A C 1
ATOM 559 O O . ASP A 1 72 ? 4.742 14.984 1.549 1 96.81 72 ASP A O 1
ATOM 563 N N . GLU A 1 73 ? 3.027 13.625 1.839 1 97.56 73 GLU A N 1
ATOM 564 C CA . GLU A 1 73 ? 3.746 12.383 1.576 1 97.56 73 GLU A CA 1
ATOM 565 C C . GLU A 1 73 ? 3.133 11.625 0.402 1 97.56 73 GLU A C 1
ATOM 567 O O . GLU A 1 73 ? 1.908 11.586 0.258 1 97.56 73 GLU A O 1
ATOM 572 N N . LYS A 1 74 ? 3.982 11.062 -0.41 1 97.88 74 LYS A N 1
ATOM 573 C CA . LYS A 1 74 ? 3.549 10.234 -1.534 1 97.88 74 LYS A CA 1
ATOM 574 C C . LYS A 1 74 ? 3.676 8.75 -1.206 1 97.88 74 LYS A C 1
ATOM 576 O O . 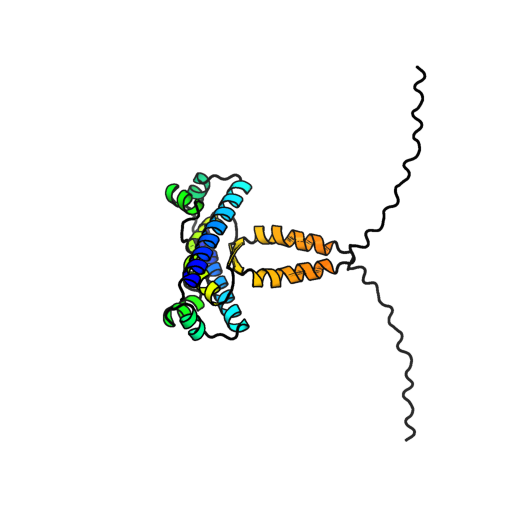LYS A 1 74 ? 4.742 8.289 -0.794 1 97.88 74 LYS A O 1
ATOM 581 N N . ILE A 1 75 ? 2.6 8.055 -1.396 1 98 75 ILE A N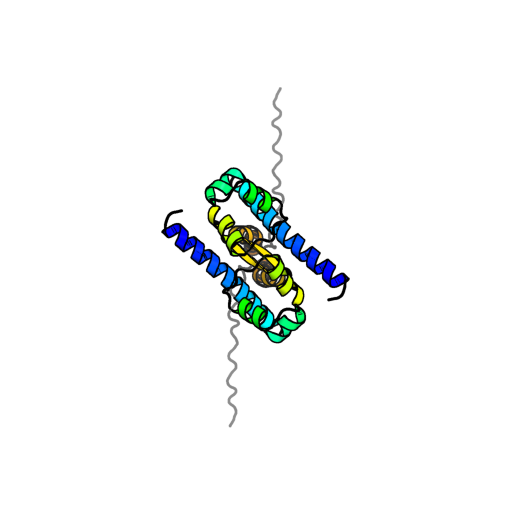 1
ATOM 582 C CA . ILE A 1 75 ? 2.559 6.637 -1.048 1 98 75 ILE A CA 1
ATOM 583 C C . ILE A 1 75 ? 3.383 5.836 -2.053 1 98 75 ILE A C 1
ATOM 585 O O . ILE A 1 75 ? 3.428 6.172 -3.238 1 98 75 ILE A O 1
ATOM 589 N N . VAL A 1 76 ? 4.055 4.809 -1.574 1 96.38 76 VAL A N 1
ATOM 590 C CA . VAL A 1 76 ? 4.688 3.779 -2.393 1 96.38 76 VAL A CA 1
ATOM 591 C C . VAL A 1 76 ? 4.203 2.4 -1.95 1 96.38 76 VAL A C 1
ATOM 593 O O . VAL A 1 76 ? 4.332 2.037 -0.779 1 96.38 76 VAL A O 1
ATOM 596 N N . ILE A 1 77 ? 3.559 1.729 -2.855 1 97.19 77 ILE A N 1
ATOM 597 C CA . ILE A 1 77 ? 3.166 0.343 -2.621 1 97.19 77 ILE A CA 1
ATOM 598 C C . ILE A 1 77 ? 4.035 -0.59 -3.459 1 97.19 77 ILE A C 1
ATOM 600 O O . ILE A 1 77 ? 4.043 -0.504 -4.691 1 97.19 77 ILE A O 1
ATOM 604 N N . SER A 1 78 ? 4.762 -1.398 -2.822 1 96.38 78 SER A N 1
ATOM 605 C CA . SER A 1 78 ? 5.695 -2.297 -3.494 1 96.38 78 SER A CA 1
ATOM 606 C C . SER A 1 78 ? 5.797 -3.633 -2.766 1 96.38 78 SER A C 1
ATOM 608 O O . SER A 1 78 ? 4.938 -3.967 -1.945 1 96.38 78 SER A O 1
ATOM 610 N N . THR A 1 79 ? 6.727 -4.469 -3.184 1 97.12 79 THR A N 1
ATOM 611 C CA . THR A 1 79 ? 7.02 -5.723 -2.5 1 97.12 79 THR A CA 1
ATOM 612 C C . THR A 1 79 ? 8.461 -5.734 -1.988 1 97.12 79 THR A C 1
ATOM 614 O O . THR A 1 79 ? 9.297 -4.973 -2.471 1 97.12 79 THR A O 1
ATOM 617 N N . GLU A 1 80 ? 8.664 -6.57 -1.051 1 93.56 80 GLU A N 1
ATOM 618 C CA . GLU A 1 80 ? 10.016 -6.699 -0.501 1 93.56 80 GLU A CA 1
ATOM 619 C C . GLU A 1 80 ? 11.016 -7.074 -1.585 1 93.56 80 GLU A C 1
ATOM 621 O O . GLU A 1 80 ? 12.102 -6.488 -1.668 1 93.56 80 GLU A O 1
ATOM 626 N N . ASP A 1 81 ? 10.641 -7.973 -2.438 1 91.38 81 ASP A N 1
ATOM 627 C CA . ASP A 1 81 ? 11.539 -8.453 -3.484 1 91.38 81 ASP A CA 1
ATOM 628 C C . ASP A 1 81 ? 11.844 -7.352 -4.496 1 91.38 81 ASP A C 1
ATOM 630 O O . ASP A 1 81 ? 12.992 -7.207 -4.938 1 91.38 81 ASP A O 1
ATOM 634 N N . LYS A 1 82 ? 10.883 -6.598 -4.805 1 90.06 82 LYS A N 1
ATOM 635 C CA . LYS A 1 82 ? 11.078 -5.52 -5.773 1 90.06 82 LYS A CA 1
ATOM 636 C C . LYS A 1 82 ? 11.969 -4.422 -5.203 1 90.06 82 LYS A C 1
ATOM 638 O O . LYS A 1 82 ? 12.812 -3.869 -5.91 1 90.06 82 LYS A O 1
ATOM 643 N N . LEU A 1 83 ? 11.742 -4.109 -3.984 1 87.56 83 LEU A N 1
ATOM 644 C CA . LEU A 1 83 ? 12.547 -3.07 -3.354 1 87.56 83 LEU A CA 1
ATOM 645 C C . LEU A 1 83 ? 14 -3.51 -3.236 1 87.56 83 LEU A C 1
ATOM 647 O O . LEU A 1 83 ? 14.914 -2.701 -3.414 1 87.56 83 LEU A O 1
ATOM 651 N N . GLN A 1 84 ? 14.156 -4.746 -2.928 1 85.06 84 GLN A N 1
ATOM 652 C CA . GLN A 1 84 ? 15.508 -5.285 -2.854 1 85.06 84 GLN A CA 1
ATOM 653 C C . GLN A 1 84 ? 16.203 -5.23 -4.215 1 85.06 84 GLN A C 1
ATOM 655 O O . GLN A 1 84 ? 17.391 -4.898 -4.301 1 85.06 84 GLN A O 1
ATOM 660 N N . ALA A 1 85 ? 15.477 -5.574 -5.188 1 82.75 85 ALA A N 1
ATOM 661 C CA . ALA A 1 85 ? 16.031 -5.57 -6.539 1 82.75 85 ALA A CA 1
ATOM 662 C C . ALA A 1 85 ? 16.359 -4.152 -6.992 1 82.75 85 ALA A C 1
ATOM 664 O O . ALA A 1 85 ? 17.375 -3.928 -7.656 1 82.75 85 ALA A O 1
ATOM 665 N N . GLU A 1 86 ? 15.531 -3.277 -6.684 1 78.19 86 GLU A N 1
ATOM 666 C CA . GLU A 1 86 ? 15.688 -1.886 -7.098 1 78.19 86 GLU A CA 1
ATOM 667 C C . GLU A 1 86 ? 16.766 -1.182 -6.273 1 78.19 86 GLU A C 1
ATOM 669 O O . GLU A 1 86 ? 17.562 -0.409 -6.812 1 78.19 86 GLU A O 1
ATOM 674 N N . TYR A 1 87 ? 16.75 -1.567 -5.008 1 70.69 87 TYR A N 1
ATOM 675 C CA . TYR A 1 87 ? 17.641 -0.831 -4.121 1 70.69 87 TYR A CA 1
ATOM 676 C C . TYR A 1 87 ? 18.891 -1.654 -3.789 1 70.69 87 TYR A C 1
ATOM 678 O O . TYR A 1 87 ? 19.906 -1.108 -3.357 1 70.69 87 TYR A O 1
ATOM 686 N N . GLY A 1 88 ? 18.75 -2.938 -3.885 1 61.62 88 GLY A N 1
ATOM 687 C CA . GLY A 1 88 ? 19.938 -3.748 -3.766 1 61.62 88 GLY A CA 1
ATOM 688 C C . GLY A 1 88 ? 20.969 -3.449 -4.84 1 61.62 88 GLY A C 1
ATOM 689 O O . GLY A 1 88 ? 22.172 -3.479 -4.578 1 61.62 88 GLY A O 1
ATOM 690 N N . ARG A 1 89 ? 20.5 -3.234 -5.992 1 58.38 89 ARG A N 1
ATOM 691 C CA . ARG A 1 89 ? 21.438 -2.877 -7.066 1 58.38 89 ARG A CA 1
ATOM 692 C C . ARG A 1 89 ? 22.188 -1.596 -6.73 1 58.38 89 ARG A C 1
ATOM 694 O O . ARG A 1 89 ? 23.375 -1.469 -7.047 1 58.38 89 ARG A O 1
ATOM 701 N N . VAL A 1 90 ? 21.375 -0.804 -6.047 1 54.75 90 VAL A N 1
ATOM 702 C CA . VAL A 1 90 ? 22.062 0.426 -5.66 1 54.75 90 VAL A CA 1
ATOM 703 C C . VAL A 1 90 ? 23.125 0.116 -4.609 1 54.75 90 VAL A C 1
ATOM 705 O O . VAL A 1 90 ? 24.203 0.725 -4.605 1 54.75 90 VAL A O 1
ATOM 708 N N . LEU A 1 91 ? 22.766 -0.828 -3.658 1 52.84 91 LEU A N 1
ATOM 709 C CA . LEU A 1 91 ? 23.75 -1.212 -2.65 1 52.84 91 LEU A CA 1
ATOM 710 C C . LEU A 1 91 ? 24.938 -1.912 -3.291 1 52.84 91 LEU A C 1
ATOM 712 O O . LEU A 1 91 ? 26.078 -1.76 -2.832 1 52.84 91 LEU A O 1
ATOM 716 N N . SER A 1 92 ? 24.594 -2.836 -4.152 1 49.81 92 SER A N 1
ATOM 717 C CA . SER A 1 92 ? 25.703 -3.537 -4.789 1 49.81 92 SER A CA 1
ATOM 718 C C . SER A 1 92 ? 26.562 -2.586 -5.629 1 49.81 92 SER A C 1
ATOM 720 O O . SER A 1 92 ? 27.766 -2.801 -5.797 1 49.81 92 SER A O 1
ATOM 722 N N . ILE A 1 93 ? 25.906 -1.604 -6.078 1 45.31 93 ILE A N 1
ATOM 723 C CA . ILE A 1 93 ? 26.688 -0.659 -6.863 1 45.31 93 ILE A CA 1
ATOM 724 C C . ILE A 1 93 ? 27.609 0.143 -5.934 1 45.31 93 ILE A C 1
ATOM 726 O O . ILE A 1 93 ? 28.766 0.398 -6.262 1 45.31 93 ILE A O 1
ATOM 730 N N . THR A 1 94 ? 27.047 0.537 -4.816 1 43.44 94 THR A N 1
ATOM 731 C CA . THR A 1 94 ? 27.859 1.366 -3.93 1 43.44 94 THR A CA 1
ATOM 732 C C . THR A 1 94 ? 28.922 0.528 -3.223 1 43.44 94 THR A C 1
ATOM 734 O O . THR A 1 94 ? 29.953 1.05 -2.814 1 43.44 94 THR A O 1
ATOM 737 N N . SER A 1 95 ? 28.594 -0.661 -2.982 1 41.66 95 SER A N 1
ATOM 738 C CA . SER A 1 95 ? 29.641 -1.468 -2.367 1 41.66 95 SER A CA 1
ATOM 739 C C . SER A 1 95 ? 30.875 -1.542 -3.26 1 41.66 95 SER A C 1
ATOM 741 O O . SER A 1 95 ? 31.984 -1.764 -2.773 1 41.66 95 SER A O 1
ATOM 743 N N . ASP A 1 96 ? 30.656 -1.463 -4.57 1 38.81 96 ASP A N 1
ATOM 744 C CA . ASP A 1 96 ? 31.859 -1.574 -5.391 1 38.81 96 ASP A CA 1
ATOM 745 C C . ASP A 1 96 ? 32.656 -0.269 -5.383 1 38.81 96 ASP A C 1
ATOM 747 O O . ASP A 1 96 ? 33.625 -0.11 -6.148 1 38.81 96 ASP A O 1
ATOM 751 N N . SER A 1 97 ? 32.219 0.755 -4.641 1 38.31 97 SER A N 1
ATOM 752 C CA . SER A 1 97 ? 33.156 1.846 -4.551 1 38.31 97 SER A CA 1
ATOM 753 C C . SER A 1 97 ? 34.312 1.492 -3.611 1 38.31 97 SER A C 1
ATOM 755 O O . SER A 1 97 ? 34.094 0.934 -2.535 1 38.31 97 SER A O 1
ATOM 757 N N . PRO A 1 98 ? 35.656 1.365 -4.164 1 34.94 98 PRO A N 1
ATOM 758 C CA . PRO A 1 98 ? 36.906 1.138 -3.438 1 34.94 98 PRO A CA 1
ATOM 759 C C . PRO A 1 98 ? 37.031 1.987 -2.174 1 34.94 98 PRO A C 1
ATOM 761 O O . PRO A 1 98 ? 37.531 3.115 -2.225 1 34.94 98 PRO A O 1
ATOM 764 N N . ILE A 1 99 ? 35.906 2.338 -1.518 1 35.5 99 ILE A N 1
ATOM 765 C CA . ILE A 1 99 ? 36.062 3.197 -0.347 1 35.5 99 ILE A CA 1
ATOM 766 C C . ILE A 1 99 ? 36.969 2.533 0.671 1 35.5 99 ILE A C 1
ATOM 768 O O . ILE A 1 99 ? 37.312 3.131 1.698 1 35.5 99 ILE A O 1
ATOM 772 N N . THR A 1 100 ? 37.062 1.229 0.572 1 32.34 100 THR A N 1
ATOM 773 C CA . THR A 1 100 ? 37.594 0.717 1.826 1 32.34 100 THR A CA 1
ATOM 774 C C . THR A 1 100 ? 39.031 1.186 2.023 1 32.34 100 THR A C 1
ATOM 776 O O . THR A 1 100 ? 39.688 0.817 3.006 1 32.34 100 THR A O 1
ATOM 779 N N . ASN A 1 101 ? 39.594 1.604 0.871 1 29.55 101 ASN A N 1
ATOM 780 C CA . ASN A 1 101 ? 41.031 1.722 1.198 1 29.55 101 ASN A CA 1
ATOM 781 C C . ASN A 1 101 ? 41.281 2.879 2.158 1 29.55 101 ASN A C 1
ATOM 783 O O . ASN A 1 101 ? 41.625 3.984 1.729 1 29.55 101 ASN A O 1
ATOM 787 N N . LEU A 1 102 ? 40.25 3.443 2.812 1 30.55 102 LEU A N 1
ATOM 788 C CA . LEU A 1 102 ? 40.656 4.461 3.785 1 30.55 102 LEU A CA 1
ATOM 789 C C . LEU A 1 102 ? 41.75 3.943 4.703 1 30.55 102 LEU A C 1
ATOM 791 O O . LEU A 1 102 ? 41.531 3.031 5.504 1 30.55 102 LEU A O 1
ATOM 795 N N . SER A 1 103 ? 42.906 3.969 4.18 1 27.31 103 SER A N 1
ATOM 796 C CA . SER A 1 103 ? 44.219 3.686 4.797 1 27.31 103 SER A CA 1
ATOM 797 C C . SER A 1 103 ? 44.281 4.219 6.227 1 27.31 103 SER A C 1
ATOM 799 O O . SER A 1 103 ? 43.5 5.105 6.594 1 27.31 103 SER A O 1
ATOM 801 N N . LYS A 1 104 ? 45.031 3.5 7.125 1 30.91 104 LYS A N 1
ATOM 802 C CA . LYS A 1 104 ? 45.625 3.521 8.461 1 30.91 104 LYS A CA 1
ATOM 803 C C . LYS A 1 104 ? 46.188 4.898 8.789 1 30.91 104 LYS A C 1
ATOM 805 O O . LYS A 1 104 ? 47.188 5.309 8.227 1 30.91 104 LYS A O 1
ATOM 810 N N . ARG A 1 105 ? 45.344 5.926 8.727 1 28.41 105 ARG A N 1
ATOM 811 C CA . ARG A 1 105 ? 45.906 7.188 9.203 1 28.41 105 ARG A CA 1
ATOM 812 C C . ARG A 1 105 ? 46.844 6.957 10.375 1 28.41 105 ARG A C 1
ATOM 814 O O . ARG A 1 105 ? 46.531 6.211 11.305 1 28.41 105 ARG A O 1
ATOM 821 N N . GLN A 1 106 ? 48.094 7.086 10.086 1 27.33 106 GLN A N 1
ATOM 822 C CA . GLN A 1 106 ? 49.281 7.082 10.953 1 27.33 106 GLN A CA 1
ATOM 823 C C . GLN A 1 106 ? 49.031 7.902 12.219 1 27.33 106 GLN A C 1
ATOM 825 O O . GLN A 1 106 ? 48.469 9.008 12.148 1 27.33 106 GLN A O 1
ATOM 830 N N . PRO A 1 107 ? 49.031 7.266 13.414 1 27.36 107 PRO A N 1
ATOM 831 C CA . PRO A 1 107 ? 48.906 7.883 14.742 1 27.36 107 PRO A CA 1
ATOM 832 C C . PRO A 1 107 ? 49.781 9.141 14.859 1 27.36 107 PRO A C 1
ATOM 834 O O . PRO A 1 107 ? 50.969 9.117 14.547 1 27.36 107 PRO A O 1
ATOM 837 N N . TYR A 1 108 ? 49.375 10.242 14.289 1 27.66 108 TYR A N 1
ATOM 838 C CA . TYR A 1 108 ? 50.156 11.445 14.523 1 27.66 108 TYR A CA 1
ATOM 839 C C . TYR A 1 108 ? 50.594 11.531 15.984 1 27.66 108 TYR A C 1
ATOM 841 O O . TYR A 1 108 ? 49.812 11.242 16.891 1 27.66 108 TYR A O 1
ATOM 849 N N . HIS A 1 109 ? 51.844 11.094 16.219 1 31.09 109 HIS A N 1
ATOM 850 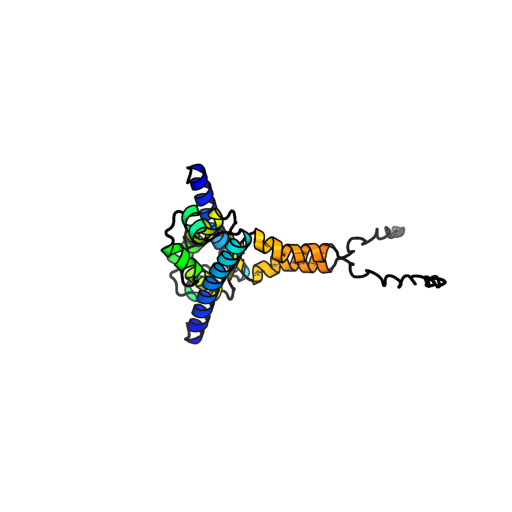C CA . HIS A 1 109 ? 52.625 11.211 17.453 1 31.09 109 HIS A CA 1
ATOM 851 C C . HIS A 1 109 ? 52.5 12.609 18.047 1 31.09 109 HIS A C 1
ATOM 853 O O . HIS A 1 109 ? 52.938 13.586 17.438 1 31.09 109 HIS A O 1
ATOM 859 N N . ILE A 1 110 ? 51.312 12.961 18.391 1 26.59 110 ILE A N 1
ATOM 860 C CA . ILE A 1 110 ? 51.219 14.227 19.109 1 26.59 110 ILE A CA 1
ATOM 861 C C . ILE A 1 110 ? 52.281 14.281 20.203 1 26.59 110 ILE A C 1
ATOM 863 O O . ILE A 1 110 ? 52.375 13.383 21.047 1 26.59 110 ILE A O 1
ATOM 867 N N . GLY A 1 111 ? 53.406 14.992 19.844 1 26.53 111 GLY A N 1
ATOM 868 C CA . GLY A 1 111 ? 54.594 15.336 20.625 1 26.53 111 GLY A CA 1
ATOM 869 C C . GLY A 1 111 ? 54.25 15.711 22.062 1 26.53 111 GLY A C 1
ATOM 870 O O . GLY A 1 111 ? 53.125 16.016 22.391 1 26.53 111 GLY A O 1
ATOM 871 N N . ASN A 1 112 ? 55.188 15.344 22.922 1 32.06 112 ASN A N 1
ATOM 872 C CA . ASN A 1 112 ? 55.406 15.422 24.359 1 32.06 112 ASN A CA 1
ATOM 873 C C . ASN A 1 112 ? 55.156 16.828 24.891 1 32.06 112 ASN A C 1
ATOM 875 O O . ASN A 1 112 ? 55.938 17.75 24.578 1 32.06 112 ASN A O 1
ATOM 879 N N . PHE A 1 113 ? 53.969 17.359 24.656 1 27.16 113 PHE A N 1
ATOM 880 C CA . PHE A 1 113 ? 53.906 18.688 25.281 1 27.16 113 PHE A CA 1
ATOM 881 C C . PHE A 1 113 ? 54.344 18.641 26.734 1 27.16 113 PHE A C 1
ATOM 883 O O . PHE A 1 113 ? 53.812 17.844 27.516 1 27.16 113 PHE A O 1
ATOM 890 N N . ARG A 1 114 ? 55.531 18.922 26.938 1 33 114 ARG A N 1
ATOM 891 C CA . ARG A 1 114 ? 56.219 19.078 28.219 1 33 114 ARG A CA 1
ATOM 892 C C . ARG A 1 114 ? 55.375 19.938 29.172 1 33 114 ARG A C 1
ATOM 894 O O . ARG A 1 114 ? 55.031 21.078 28.844 1 33 114 ARG A O 1
ATOM 901 N N . PRO A 1 115 ? 54.594 19.203 29.938 1 28.62 115 PRO A N 1
ATOM 902 C CA . PRO A 1 115 ? 53.875 19.969 30.969 1 28.62 115 PRO A CA 1
ATOM 903 C C . PRO A 1 115 ? 54.75 21.016 31.641 1 28.62 115 PRO A C 1
ATOM 905 O O . PRO A 1 115 ? 55.844 20.719 32.094 1 28.62 115 PRO A O 1
ATOM 908 N N . LEU A 1 116 ? 54.812 22.188 30.984 1 30.08 116 LEU A N 1
ATOM 909 C CA . LEU A 1 116 ? 55.531 23.281 31.609 1 30.08 116 LEU A CA 1
ATOM 910 C C . LEU A 1 116 ? 55.344 23.281 33.125 1 30.08 116 LEU A C 1
ATOM 912 O O . LEU A 1 116 ? 54.188 23.297 33.594 1 30.08 116 LEU A O 1
ATOM 916 N N . ALA A 1 117 ? 56.281 22.688 33.812 1 30.47 117 ALA A N 1
ATOM 917 C CA . ALA A 1 117 ? 56.5 22.734 35.25 1 30.47 117 ALA A CA 1
ATOM 918 C C . ALA A 1 117 ? 56.094 24.094 35.812 1 30.47 117 ALA A C 1
ATOM 920 O O . ALA A 1 117 ? 56.656 25.125 35.406 1 30.47 117 ALA A O 1
ATOM 921 N N . LEU A 1 118 ? 54.812 24.359 35.781 1 26.17 118 LEU A N 1
ATOM 922 C CA . LEU A 1 118 ? 54.5 25.531 36.562 1 26.17 118 LEU A CA 1
ATOM 923 C C . LEU A 1 118 ? 55.312 25.562 37.844 1 26.17 118 LEU A C 1
ATOM 925 O O . LEU A 1 118 ? 55.375 24.578 38.594 1 26.17 118 LEU A O 1
ATOM 929 N N . GLU A 1 119 ? 56.469 26.203 37.812 1 28.34 119 GLU A N 1
ATOM 930 C CA . GLU A 1 119 ? 57.281 26.75 38.906 1 28.34 119 GLU A CA 1
ATOM 931 C C . GLU A 1 119 ? 56.406 27.266 40.031 1 28.34 119 GLU A C 1
ATOM 933 O O . GLU A 1 119 ? 55.719 28.266 39.875 1 28.34 119 GLU A O 1
ATOM 938 N N . VAL A 1 120 ? 55.312 26.484 40.438 1 25.98 120 VAL A N 1
ATOM 939 C CA . VAL A 1 120 ? 55.25 26.828 41.844 1 25.98 120 VAL A CA 1
ATOM 940 C C . VAL A 1 120 ? 56.344 26.109 42.625 1 25.98 120 VAL A C 1
ATOM 942 O O . VAL A 1 120 ? 56.656 24.953 42.312 1 25.98 120 VAL A O 1
ATOM 945 N N . MET B 1 1 ? -11.203 21.953 1.489 1 57.25 1 MET B N 1
ATOM 946 C CA . MET B 1 1 ? -10.172 21.641 0.503 1 57.25 1 MET B CA 1
ATOM 947 C C . MET B 1 1 ? -10.453 22.344 -0.821 1 57.25 1 MET B C 1
ATOM 949 O O . MET B 1 1 ? -11.578 22.312 -1.318 1 57.25 1 MET B O 1
ATOM 953 N N . ASN B 1 2 ? -9.633 23.297 -1.274 1 71.88 2 ASN B N 1
ATOM 954 C CA . ASN B 1 2 ? -9.812 24.016 -2.523 1 71.88 2 ASN B CA 1
ATOM 955 C C . ASN B 1 2 ? -9.898 23.078 -3.719 1 71.88 2 ASN B C 1
ATOM 957 O O . ASN B 1 2 ? -9.555 21.906 -3.609 1 71.88 2 ASN B O 1
ATOM 961 N N . LYS B 1 3 ? -10.523 23.484 -4.77 1 73 3 LYS B N 1
ATOM 962 C CA . LYS B 1 3 ? -10.734 22.703 -5.984 1 73 3 LYS B CA 1
ATOM 963 C C . LYS B 1 3 ? -9.438 22.047 -6.453 1 73 3 LYS B C 1
ATOM 965 O O . LYS B 1 3 ? -9.43 20.891 -6.859 1 73 3 LYS B O 1
ATOM 970 N N . ILE B 1 4 ? -8.398 22.75 -6.414 1 71.38 4 ILE B N 1
ATOM 971 C CA . ILE B 1 4 ? -7.105 22.266 -6.891 1 71.38 4 ILE B CA 1
ATOM 972 C C . ILE B 1 4 ? -6.613 21.141 -5.996 1 71.38 4 ILE B C 1
ATOM 974 O O . ILE B 1 4 ? -6.098 20.125 -6.488 1 71.38 4 ILE B O 1
ATOM 978 N N . GLU B 1 5 ? -6.977 21.266 -4.785 1 77.31 5 GLU B N 1
ATOM 979 C CA . GLU B 1 5 ? -6.551 20.25 -3.836 1 77.31 5 GLU B CA 1
ATOM 980 C C . GLU B 1 5 ? -7.316 18.938 -4.047 1 77.31 5 GLU B C 1
ATOM 982 O O . GLU B 1 5 ? -6.738 17.859 -3.955 1 77.31 5 GLU B O 1
ATOM 987 N N . ASN B 1 6 ? -8.43 19.219 -4.484 1 87.25 6 ASN B N 1
ATOM 988 C CA . ASN B 1 6 ? -9.258 18.047 -4.738 1 87.25 6 ASN B CA 1
ATOM 989 C C . ASN B 1 6 ? -8.789 17.281 -5.973 1 87.25 6 ASN B C 1
ATOM 991 O O . ASN B 1 6 ? -8.742 16.062 -5.961 1 87.25 6 ASN B O 1
ATOM 995 N N . TYR B 1 7 ? -8.352 18.109 -6.941 1 93.88 7 TYR B N 1
ATOM 996 C CA . TYR B 1 7 ? -7.863 17.469 -8.164 1 93.88 7 TYR B CA 1
ATOM 997 C C . TYR B 1 7 ? -6.559 16.719 -7.91 1 93.88 7 TYR B C 1
ATOM 999 O O . TYR B 1 7 ? -6.379 15.602 -8.383 1 93.88 7 TYR B O 1
ATOM 1007 N N . GLU B 1 8 ? -5.641 17.312 -7.195 1 95.94 8 GLU B N 1
ATOM 1008 C CA . GLU B 1 8 ? -4.348 16.703 -6.898 1 95.94 8 GLU B CA 1
ATOM 1009 C C . GLU B 1 8 ? -4.512 15.43 -6.066 1 95.94 8 GLU B C 1
ATOM 1011 O O . GLU B 1 8 ? -3.771 14.461 -6.246 1 95.94 8 GLU B O 1
ATOM 1016 N N . LEU B 1 9 ? -5.469 15.484 -5.184 1 96.5 9 LEU B N 1
ATOM 1017 C CA . LEU B 1 9 ? -5.738 14.32 -4.352 1 96.5 9 LEU B CA 1
ATOM 1018 C C . LEU B 1 9 ? -6.27 13.164 -5.191 1 96.5 9 LEU B C 1
ATOM 1020 O O . LEU B 1 9 ? -5.812 12.031 -5.055 1 96.5 9 LEU B O 1
ATOM 1024 N N . ILE B 1 10 ? -7.203 13.492 -6.074 1 96.69 10 ILE B N 1
ATOM 1025 C CA . ILE B 1 10 ? -7.789 12.477 -6.938 1 96.69 10 ILE B CA 1
ATOM 1026 C C . ILE B 1 10 ? -6.707 11.875 -7.832 1 96.69 10 ILE B C 1
ATOM 1028 O O . ILE B 1 10 ? -6.645 10.656 -8.008 1 96.69 10 ILE B O 1
ATOM 1032 N N . LYS B 1 11 ? -5.918 12.734 -8.352 1 97.44 11 LYS B N 1
ATOM 1033 C CA . LYS B 1 11 ? -4.816 12.281 -9.195 1 97.44 11 LYS B CA 1
ATOM 1034 C C . LYS B 1 11 ? -3.891 11.344 -8.43 1 97.44 11 LYS B C 1
ATOM 1036 O O . LYS B 1 11 ? -3.498 10.289 -8.945 1 97.44 11 LYS B O 1
ATOM 1041 N N . ALA B 1 12 ? -3.541 11.695 -7.242 1 97.62 12 ALA B N 1
ATOM 1042 C CA . ALA B 1 12 ? -2.666 10.883 -6.406 1 97.62 12 ALA B CA 1
ATOM 1043 C C . ALA B 1 12 ? -3.305 9.531 -6.105 1 97.62 12 ALA B C 1
ATOM 1045 O O . ALA B 1 12 ? -2.615 8.508 -6.066 1 97.62 12 ALA B O 1
ATOM 1046 N N . GLN B 1 13 ? -4.629 9.523 -5.902 1 97.75 13 GLN B N 1
ATOM 1047 C CA . GLN B 1 13 ? -5.352 8.289 -5.625 1 97.75 13 GLN B CA 1
ATOM 1048 C C . GLN B 1 13 ? -5.344 7.363 -6.836 1 97.75 13 GLN B C 1
ATOM 1050 O O . GLN B 1 13 ? -5.09 6.164 -6.707 1 97.75 13 GLN B O 1
ATOM 1055 N N . GLU B 1 14 ? -5.641 8.023 -8 1 97.19 14 GLU B N 1
ATOM 1056 C CA . GLU B 1 14 ? -5.637 7.234 -9.234 1 97.19 14 GLU B CA 1
ATOM 1057 C C . GLU B 1 14 ? -4.25 6.672 -9.523 1 97.19 14 GLU B C 1
ATOM 1059 O O . GLU B 1 14 ? -4.117 5.512 -9.922 1 97.19 14 GLU B O 1
ATOM 1064 N N . GLU B 1 15 ? -3.271 7.488 -9.32 1 97.38 15 GLU B N 1
ATOM 1065 C CA . GLU B 1 15 ? -1.898 7.055 -9.562 1 97.38 15 GLU B CA 1
ATOM 1066 C C . GLU B 1 15 ? -1.521 5.879 -8.664 1 97.38 15 GLU B C 1
ATOM 1068 O O . GLU B 1 15 ? -0.874 4.93 -9.117 1 97.38 15 GLU B O 1
ATOM 1073 N N . ALA B 1 16 ? -1.89 5.938 -7.457 1 97.69 16 ALA B N 1
ATOM 1074 C CA . ALA B 1 16 ? -1.573 4.867 -6.516 1 97.69 16 ALA B CA 1
ATOM 1075 C C . ALA B 1 16 ? -2.242 3.559 -6.93 1 97.69 16 ALA B C 1
ATOM 1077 O O . ALA B 1 16 ? -1.629 2.49 -6.859 1 97.69 16 ALA B O 1
ATOM 1078 N N . LYS B 1 17 ? -3.514 3.658 -7.344 1 97.31 17 LYS B N 1
ATOM 1079 C CA . LYS B 1 17 ? -4.238 2.471 -7.793 1 97.31 17 LYS B CA 1
ATOM 1080 C C . LYS B 1 17 ? -3.568 1.854 -9.016 1 97.31 17 LYS B C 1
ATOM 1082 O O . LYS B 1 17 ? -3.375 0.637 -9.078 1 97.31 17 LYS B O 1
ATOM 1087 N N . VAL B 1 18 ? -3.264 2.715 -9.945 1 96.75 18 VAL B N 1
ATOM 1088 C CA . VAL B 1 18 ? -2.645 2.264 -11.188 1 96.75 18 VAL B CA 1
ATOM 1089 C C . VAL B 1 18 ? -1.273 1.657 -10.891 1 96.75 18 VAL B C 1
ATOM 1091 O O . VAL B 1 18 ? -0.899 0.637 -11.477 1 96.75 18 VAL B O 1
ATOM 1094 N N . ASP B 1 19 ? -0.501 2.297 -10.023 1 96.38 19 ASP B N 1
ATOM 1095 C CA . ASP B 1 19 ? 0.825 1.802 -9.664 1 96.38 19 ASP B CA 1
ATOM 1096 C C . ASP B 1 19 ? 0.749 0.381 -9.109 1 96.38 19 ASP B C 1
ATOM 1098 O O . ASP B 1 19 ? 1.579 -0.466 -9.438 1 96.38 19 ASP B O 1
ATOM 1102 N N . PHE B 1 20 ? -0.187 0.109 -8.25 1 97.19 20 PHE B N 1
ATOM 1103 C CA . PHE B 1 20 ? -0.328 -1.24 -7.715 1 97.19 20 PHE B CA 1
ATOM 1104 C C . PHE B 1 20 ? -0.637 -2.234 -8.828 1 97.19 20 PHE B C 1
ATOM 1106 O O . PHE B 1 20 ? -0.055 -3.32 -8.875 1 97.19 20 PHE B O 1
ATOM 1113 N N . ALA B 1 21 ? -1.581 -1.858 -9.695 1 97.25 21 ALA B N 1
ATOM 1114 C CA . ALA B 1 21 ? -1.965 -2.73 -10.797 1 97.25 21 ALA B CA 1
ATOM 1115 C C . ALA B 1 21 ? -0.769 -3.035 -11.695 1 97.25 21 ALA B C 1
ATOM 1117 O O . ALA B 1 21 ? -0.571 -4.18 -12.109 1 97.25 21 ALA B O 1
ATOM 1118 N N . ILE B 1 22 ? -0.029 -2.049 -11.984 1 96.25 22 ILE B N 1
ATOM 1119 C CA . ILE B 1 22 ? 1.148 -2.211 -12.828 1 96.25 22 ILE B CA 1
ATOM 1120 C C . ILE B 1 22 ? 2.143 -3.154 -12.156 1 96.25 22 ILE B C 1
ATOM 1122 O O . ILE B 1 22 ? 2.678 -4.062 -12.797 1 96.25 22 ILE B O 1
ATOM 1126 N N . MET B 1 23 ? 2.373 -2.945 -10.898 1 95.75 23 MET B N 1
ATOM 1127 C CA . MET B 1 23 ? 3.273 -3.805 -10.133 1 95.75 23 MET B CA 1
ATOM 1128 C C . MET B 1 23 ? 2.805 -5.254 -10.172 1 95.75 23 MET B C 1
ATOM 1130 O O . MET B 1 23 ? 3.607 -6.168 -10.375 1 95.75 23 MET B O 1
ATOM 1134 N N . LEU B 1 24 ? 1.522 -5.434 -9.969 1 96.38 24 LEU B N 1
ATOM 1135 C CA . LEU B 1 24 ? 0.952 -6.773 -9.969 1 96.38 24 LEU B CA 1
ATOM 1136 C C . LEU B 1 24 ? 1.101 -7.426 -11.344 1 96.38 24 LEU B C 1
ATOM 1138 O O . LEU B 1 24 ? 1.47 -8.602 -11.445 1 96.38 24 LEU B O 1
ATOM 1142 N N . ASN B 1 25 ? 0.776 -6.664 -12.383 1 96.44 25 ASN B N 1
ATOM 1143 C CA . ASN B 1 25 ? 0.948 -7.16 -13.742 1 96.44 25 ASN B CA 1
ATOM 1144 C C . ASN B 1 25 ? 2.391 -7.586 -14.008 1 96.44 25 ASN B C 1
ATOM 1146 O O . ASN B 1 25 ? 2.633 -8.641 -14.594 1 96.44 25 ASN B O 1
ATOM 1150 N N . ASN B 1 26 ? 3.332 -6.75 -13.594 1 95.81 26 ASN B N 1
ATOM 1151 C CA . ASN B 1 26 ? 4.746 -7.059 -13.773 1 95.81 26 ASN B CA 1
ATOM 1152 C C . ASN B 1 26 ? 5.141 -8.336 -13.031 1 95.81 26 ASN B C 1
ATOM 1154 O O . ASN B 1 26 ? 5.922 -9.141 -13.547 1 95.81 26 ASN B O 1
ATOM 1158 N N . LEU B 1 27 ? 4.629 -8.531 -11.891 1 95.81 27 LEU B N 1
ATOM 1159 C CA . LEU B 1 27 ? 4.902 -9.727 -11.102 1 95.81 27 LEU B CA 1
ATOM 1160 C C . LEU B 1 27 ? 4.391 -10.977 -11.812 1 95.81 27 LEU B C 1
ATOM 1162 O O . LEU B 1 27 ? 5.066 -12 -11.836 1 95.81 27 LEU B O 1
ATOM 1166 N N . LEU B 1 28 ? 3.186 -10.875 -12.328 1 96.81 28 LEU B N 1
ATOM 1167 C CA . LEU B 1 28 ? 2.619 -12.008 -13.047 1 96.81 28 LEU B CA 1
ATOM 1168 C C . LEU B 1 28 ? 3.469 -12.352 -14.266 1 96.81 28 LEU B C 1
ATOM 1170 O O . LEU B 1 28 ? 3.729 -13.531 -14.531 1 96.81 28 LEU B O 1
ATOM 1174 N N . ASP B 1 29 ? 3.883 -11.305 -14.922 1 96.56 29 ASP B N 1
ATOM 1175 C CA . ASP B 1 29 ? 4.734 -11.508 -16.094 1 96.56 29 ASP B CA 1
ATOM 1176 C C . ASP B 1 29 ? 6.047 -12.188 -15.703 1 96.56 29 ASP B C 1
ATOM 1178 O O . ASP B 1 29 ? 6.477 -13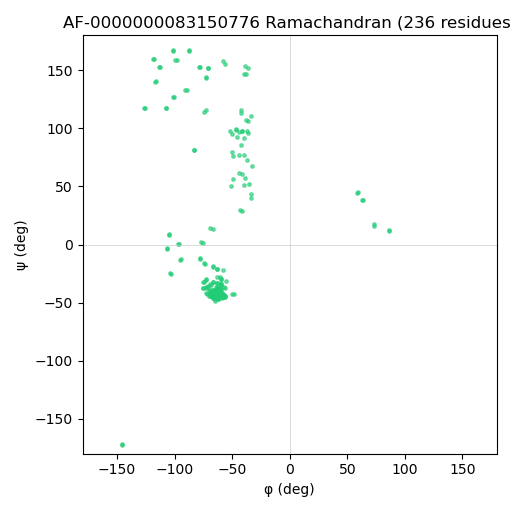.141 -16.359 1 96.56 29 ASP B O 1
ATOM 1182 N N . GLU B 1 30 ? 6.66 -11.758 -14.641 1 95.31 30 GLU B N 1
ATOM 1183 C CA . GLU B 1 30 ? 7.922 -12.305 -14.156 1 95.31 30 GLU B CA 1
ATOM 1184 C C . GLU B 1 30 ? 7.773 -13.773 -13.758 1 95.31 30 GLU B C 1
ATOM 1186 O O .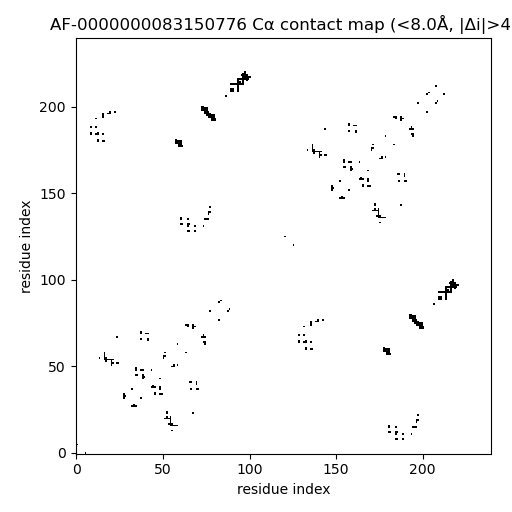 GLU B 1 30 ? 8.695 -14.57 -13.953 1 95.31 30 GLU B O 1
ATOM 1191 N N . LYS B 1 31 ? 6.613 -14.078 -13.266 1 96.44 31 LYS B N 1
ATOM 1192 C CA . LYS B 1 31 ? 6.379 -15.422 -12.758 1 96.44 31 LYS B CA 1
ATOM 1193 C C . LYS B 1 31 ? 5.703 -16.297 -13.812 1 96.44 31 LYS B C 1
ATOM 1195 O O . LYS B 1 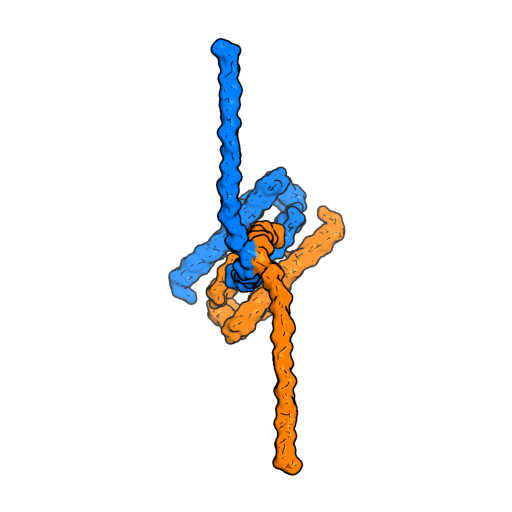31 ? 5.367 -17.453 -13.547 1 96.44 31 LYS B O 1
ATOM 1200 N N . LYS B 1 32 ? 5.457 -15.68 -15.008 1 97.81 32 LYS B N 1
ATOM 1201 C CA . LYS B 1 32 ? 4.84 -16.359 -16.141 1 97.81 32 LYS B CA 1
ATOM 1202 C C . LYS B 1 32 ? 3.463 -16.906 -15.773 1 97.81 32 LYS B C 1
ATOM 1204 O O . LYS B 1 32 ? 3.146 -18.062 -16.062 1 97.81 32 LYS B O 1
ATOM 1209 N N . LEU B 1 33 ? 2.709 -16.125 -15.117 1 97.44 33 LEU B N 1
ATOM 1210 C CA . LEU B 1 33 ? 1.348 -16.469 -14.719 1 97.44 33 LEU B CA 1
ATOM 1211 C C . LEU B 1 33 ? 0.332 -15.586 -15.438 1 97.44 33 LEU B C 1
ATOM 1213 O O . LEU B 1 33 ? 0.631 -14.445 -15.789 1 97.44 33 LEU B O 1
ATOM 1217 N N . SER B 1 34 ? -0.862 -16.141 -15.594 1 96.75 34 SER B N 1
ATOM 1218 C CA . SER B 1 34 ? -1.967 -15.414 -16.203 1 96.75 34 SER B CA 1
ATOM 1219 C C . SER B 1 34 ? -2.938 -14.891 -15.156 1 96.75 34 SER B C 1
ATOM 1221 O O . SER B 1 34 ? -2.834 -15.242 -13.984 1 96.75 34 SER B O 1
ATOM 1223 N N . TYR B 1 35 ? -3.824 -13.984 -15.617 1 96.12 35 TYR B N 1
ATOM 1224 C CA . TYR B 1 35 ? -4.883 -13.523 -14.719 1 96.12 35 TYR B CA 1
ATOM 1225 C C . TYR B 1 35 ? -5.711 -14.695 -14.211 1 96.12 35 TYR B C 1
ATOM 1227 O O . TYR B 1 35 ? -6.121 -14.711 -13.047 1 96.12 35 TYR B O 1
ATOM 1235 N N . THR B 1 36 ? -5.91 -15.672 -15.102 1 96.75 36 THR B N 1
ATOM 1236 C CA . THR B 1 36 ? -6.645 -16.891 -14.742 1 96.75 36 THR B CA 1
ATOM 1237 C C . THR B 1 36 ? -5.922 -17.656 -13.641 1 96.75 36 THR B C 1
ATOM 1239 O O . THR B 1 36 ? -6.555 -18.141 -12.703 1 96.75 36 THR B O 1
ATOM 1242 N N . ASP B 1 37 ? -4.652 -17.734 -13.766 1 97.25 37 ASP B N 1
ATOM 1243 C CA . ASP B 1 37 ? -3.855 -18.406 -12.742 1 97.25 37 ASP B CA 1
ATOM 1244 C C . ASP B 1 37 ? -3.982 -17.703 -11.398 1 97.25 37 ASP B C 1
ATOM 1246 O O . ASP B 1 37 ? -4.133 -18.344 -10.359 1 97.25 37 ASP B O 1
ATOM 1250 N N . LEU B 1 38 ? -3.918 -16.391 -11.422 1 96.69 38 LEU B N 1
ATOM 1251 C CA . LEU B 1 38 ? -4.055 -15.617 -10.188 1 96.69 38 LEU B CA 1
ATOM 1252 C C . LEU B 1 38 ? -5.426 -15.836 -9.562 1 96.69 38 LEU B C 1
ATOM 1254 O O . LEU B 1 38 ? -5.547 -15.953 -8.344 1 96.69 38 LEU B O 1
ATOM 1258 N N . ALA B 1 39 ? -6.434 -15.828 -10.383 1 96.75 39 ALA B N 1
ATOM 1259 C CA . ALA B 1 39 ? -7.793 -16.078 -9.906 1 96.75 39 ALA B CA 1
ATOM 1260 C C . ALA B 1 39 ? -7.883 -17.422 -9.188 1 96.75 39 ALA B C 1
ATOM 1262 O O . ALA B 1 39 ? -8.438 -17.516 -8.094 1 96.75 39 ALA B O 1
ATOM 1263 N N . LYS B 1 40 ? -7.309 -18.406 -9.719 1 96.38 40 LYS B N 1
ATOM 1264 C CA . LYS B 1 40 ? -7.297 -19.734 -9.133 1 96.38 40 LYS B CA 1
ATOM 1265 C C . LYS B 1 40 ? -6.531 -19.75 -7.816 1 96.38 40 LYS B C 1
ATOM 1267 O O . LYS B 1 40 ? -7 -20.312 -6.824 1 96.38 40 LYS B O 1
ATOM 1272 N N . LEU B 1 41 ? -5.434 -19.078 -7.82 1 94.5 41 LEU B N 1
ATOM 1273 C CA . LEU B 1 41 ? -4.566 -19.078 -6.645 1 94.5 41 LEU B CA 1
ATOM 1274 C C . LEU B 1 41 ? -5.223 -18.328 -5.492 1 94.5 41 LEU B C 1
ATOM 1276 O O . LEU B 1 41 ? -5.016 -18.672 -4.324 1 94.5 41 LEU B O 1
ATOM 1280 N N . THR B 1 42 ? -5.984 -17.297 -5.781 1 94.56 42 THR B N 1
ATOM 1281 C CA . THR B 1 42 ? -6.57 -16.438 -4.754 1 94.56 42 THR B CA 1
ATOM 1282 C C . THR B 1 42 ? -7.996 -16.891 -4.43 1 94.56 42 THR B C 1
ATOM 1284 O O . THR B 1 42 ? -8.594 -16.422 -3.459 1 94.56 42 THR B O 1
ATOM 1287 N N . GLY B 1 43 ? -8.547 -17.719 -5.215 1 94.19 43 GLY B N 1
ATOM 1288 C CA . GLY B 1 43 ? -9.938 -18.125 -5.051 1 94.19 43 GLY B CA 1
ATOM 1289 C C . GLY B 1 43 ? -10.93 -17.062 -5.453 1 94.19 43 GLY B C 1
ATOM 1290 O O . GLY B 1 43 ? -12.094 -17.094 -5.043 1 94.19 43 GLY B O 1
ATOM 1291 N N . LYS B 1 44 ? -10.492 -16.125 -6.141 1 93.69 44 LYS B N 1
ATOM 1292 C CA . LYS B 1 44 ? -11.344 -15.047 -6.633 1 93.69 44 LYS B CA 1
ATOM 1293 C C . LYS B 1 44 ? -11.766 -15.297 -8.078 1 93.69 44 LYS B C 1
ATOM 1295 O O . LYS B 1 44 ? -11.133 -16.078 -8.789 1 93.69 44 LYS B O 1
ATOM 1300 N N . SER B 1 45 ? -12.852 -14.625 -8.43 1 95.44 45 SER B N 1
ATOM 1301 C CA . SER B 1 45 ? -13.328 -14.789 -9.805 1 95.44 45 SER B CA 1
ATOM 1302 C C . SER B 1 45 ? -12.398 -14.109 -10.797 1 95.44 45 SER B C 1
ATOM 1304 O O . SER B 1 45 ? -11.75 -13.109 -10.469 1 95.44 45 SER B O 1
ATOM 1306 N N . LYS B 1 46 ? -12.375 -14.664 -12.039 1 95.38 46 LYS B N 1
ATOM 1307 C CA . LYS B 1 46 ? -11.586 -14.062 -13.109 1 95.38 46 LYS B CA 1
ATOM 1308 C C . LYS B 1 46 ? -12.047 -12.633 -13.391 1 95.38 46 LYS B C 1
ATOM 1310 O O . LYS B 1 46 ? -11.227 -11.773 -13.719 1 95.38 46 LYS B O 1
ATOM 1315 N N . SER B 1 47 ? -13.289 -12.406 -13.258 1 95.38 47 SER B N 1
ATOM 1316 C CA . SER B 1 47 ? -13.844 -11.078 -13.484 1 95.38 47 SER B CA 1
ATOM 1317 C C . SER B 1 47 ? -13.312 -10.07 -12.477 1 95.38 47 SER B C 1
ATOM 1319 O O . SER B 1 47 ? -12.961 -8.945 -12.836 1 95.38 47 SER B O 1
ATOM 1321 N N . LEU B 1 48 ? -13.203 -10.484 -11.258 1 92.88 48 LEU B N 1
ATOM 1322 C CA . LEU B 1 48 ? -12.688 -9.617 -10.203 1 92.88 48 LEU B CA 1
ATOM 1323 C C . LEU B 1 48 ? -11.195 -9.352 -10.398 1 92.88 48 LEU B C 1
ATOM 1325 O O . LEU B 1 48 ? -10.75 -8.203 -10.289 1 92.88 48 LEU B O 1
ATOM 1329 N N . VAL B 1 49 ? -10.461 -10.375 -10.703 1 95.12 49 VAL B N 1
ATOM 1330 C CA . VAL B 1 49 ? -9.023 -10.234 -10.914 1 95.12 49 VAL B CA 1
ATOM 1331 C C . VAL B 1 49 ? -8.758 -9.312 -12.094 1 95.12 49 VAL B C 1
ATOM 1333 O O . VAL B 1 49 ? -7.879 -8.445 -12.031 1 95.12 49 VAL B O 1
ATOM 1336 N N . SER B 1 50 ? -9.523 -9.508 -13.133 1 94.81 50 SER B N 1
ATOM 1337 C CA . SER B 1 50 ? -9.383 -8.664 -14.312 1 94.81 50 SER B CA 1
ATOM 1338 C C . SER B 1 50 ? -9.648 -7.199 -13.977 1 94.81 50 SER B C 1
ATOM 1340 O O . SER B 1 50 ? -8.938 -6.309 -14.461 1 94.81 50 SER B O 1
ATOM 1342 N N . ARG B 1 51 ? -10.586 -6.898 -13.141 1 93.25 51 ARG B N 1
ATOM 1343 C CA . ARG B 1 51 ? -10.898 -5.535 -12.719 1 93.25 51 ARG B CA 1
ATOM 1344 C C . ARG B 1 51 ? -9.758 -4.945 -11.891 1 93.25 51 ARG B C 1
ATOM 1346 O O . ARG B 1 51 ? -9.398 -3.777 -12.062 1 93.25 51 ARG B O 1
ATOM 1353 N N . ILE B 1 52 ? -9.273 -5.773 -11.07 1 91.94 52 ILE B N 1
ATOM 1354 C CA . ILE B 1 52 ? -8.188 -5.352 -10.195 1 91.94 52 ILE B CA 1
ATOM 1355 C C . ILE B 1 52 ? -6.957 -5 -11.031 1 91.94 52 ILE B C 1
ATOM 1357 O O . ILE B 1 52 ? -6.34 -3.953 -10.828 1 91.94 52 ILE B O 1
ATOM 1361 N N . MET B 1 53 ? -6.727 -5.797 -12 1 90 53 MET B N 1
ATOM 1362 C CA . MET B 1 53 ? -5.535 -5.641 -12.836 1 90 53 MET B CA 1
ATOM 1363 C C . MET B 1 53 ? -5.688 -4.461 -13.789 1 90 53 MET B C 1
ATOM 1365 O O . MET B 1 53 ? -4.699 -3.959 -14.328 1 90 53 MET B O 1
ATOM 1369 N N . GLY B 1 54 ? -6.898 -4.035 -13.914 1 91.81 54 GLY B N 1
ATOM 1370 C CA . GLY B 1 54 ? -7.18 -2.885 -14.758 1 91.81 54 GLY B CA 1
ATOM 1371 C C . GLY B 1 54 ? -6.836 -1.563 -14.094 1 91.81 54 GLY B C 1
ATOM 1372 O O . GLY B 1 54 ? -6.82 -0.519 -14.75 1 91.81 54 GLY B O 1
ATOM 1373 N N . GLY B 1 55 ? -6.578 -1.528 -12.867 1 91.38 55 GLY B N 1
ATOM 1374 C CA . GLY B 1 55 ? -6.039 -0.371 -12.172 1 91.38 55 GLY B CA 1
ATOM 1375 C C . GLY B 1 55 ? -7.113 0.593 -11.703 1 91.38 55 GLY B C 1
ATOM 1376 O O . GLY B 1 55 ? -6.809 1.71 -11.273 1 91.38 55 GLY B O 1
ATOM 1377 N N . SER B 1 56 ? -8.32 0.256 -11.727 1 89.56 56 SER B N 1
ATOM 1378 C CA . SER B 1 56 ? -9.375 1.196 -11.375 1 89.56 56 SER B CA 1
ATOM 1379 C C . SER B 1 56 ? -9.969 0.879 -10.008 1 89.56 56 SER B C 1
ATOM 1381 O O . SER B 1 56 ? -10.773 1.648 -9.477 1 89.56 56 SER B O 1
ATOM 1383 N N . ASN B 1 57 ? -9.547 -0.156 -9.367 1 94 57 ASN B N 1
ATOM 1384 C CA . ASN B 1 57 ? -10.18 -0.604 -8.133 1 94 57 ASN B CA 1
ATOM 1385 C C . ASN B 1 57 ? -9.531 0.038 -6.906 1 94 57 ASN B C 1
ATOM 1387 O O . ASN B 1 57 ? -8.305 0.153 -6.836 1 94 57 ASN B O 1
ATOM 1391 N N . ASN B 1 58 ? -10.375 0.474 -6.121 1 97 58 ASN B N 1
ATOM 1392 C CA . ASN B 1 58 ? -9.969 0.965 -4.809 1 97 58 ASN B CA 1
ATOM 1393 C C . ASN B 1 58 ? -9.828 -0.174 -3.801 1 97 58 ASN B C 1
ATOM 1395 O O . ASN B 1 58 ? -10.688 -0.35 -2.936 1 97 58 ASN B O 1
ATOM 1399 N N . LEU B 1 59 ? -8.703 -0.836 -3.844 1 97.38 59 LEU B N 1
ATOM 1400 C CA . LEU B 1 59 ? -8.492 -2.062 -3.084 1 97.38 59 LEU B CA 1
ATOM 1401 C C . LEU B 1 59 ? -8.188 -1.752 -1.621 1 97.38 59 LEU B C 1
ATOM 1403 O O . LEU B 1 59 ? -7.656 -0.687 -1.307 1 97.38 59 LEU B O 1
ATOM 1407 N N . THR B 1 60 ? -8.547 -2.719 -0.772 1 97.25 60 THR B N 1
ATOM 1408 C CA . THR B 1 60 ? -8.148 -2.654 0.63 1 97.25 60 THR B CA 1
ATOM 1409 C C . THR B 1 60 ? -6.773 -3.281 0.832 1 97.25 60 THR B C 1
ATOM 1411 O O . THR B 1 60 ? -6.277 -3.996 -0.041 1 97.25 60 THR B O 1
ATOM 1414 N N . ILE B 1 61 ? -6.223 -3.025 1.998 1 98.12 61 ILE B N 1
ATOM 1415 C CA . ILE B 1 61 ? -4.957 -3.641 2.385 1 98.12 61 ILE B CA 1
ATOM 1416 C C . ILE B 1 61 ? -5.09 -5.16 2.35 1 98.12 61 ILE B C 1
ATOM 1418 O O . ILE B 1 61 ? -4.242 -5.852 1.778 1 98.12 61 ILE B O 1
ATOM 1422 N N . GLU B 1 62 ? -6.141 -5.672 2.838 1 97.44 62 GLU B N 1
ATOM 1423 C CA . GLU B 1 62 ? -6.332 -7.117 2.92 1 97.44 62 GLU B CA 1
ATOM 1424 C C . GLU B 1 62 ? -6.379 -7.746 1.529 1 97.44 62 GLU B C 1
ATOM 1426 O O . GLU B 1 62 ? -5.785 -8.805 1.303 1 97.44 62 GLU B O 1
ATOM 1431 N N . THR B 1 63 ? -7.047 -7.113 0.638 1 96.44 63 THR B N 1
ATOM 1432 C CA . THR B 1 63 ? -7.137 -7.641 -0.719 1 96.44 63 THR B CA 1
ATOM 1433 C C . THR B 1 63 ? -5.773 -7.609 -1.402 1 96.44 63 THR B C 1
ATOM 1435 O O . THR B 1 63 ? -5.367 -8.578 -2.043 1 96.44 63 THR B O 1
ATOM 1438 N N . MET B 1 64 ? -5.125 -6.5 -1.228 1 97.5 64 MET B N 1
ATOM 1439 C CA . MET B 1 64 ? -3.795 -6.395 -1.815 1 97.5 64 MET B CA 1
ATOM 1440 C C . MET B 1 64 ? -2.873 -7.48 -1.276 1 97.5 64 MET B C 1
ATOM 1442 O O . MET B 1 64 ? -2.16 -8.133 -2.041 1 97.5 64 MET B O 1
ATOM 1446 N N . VAL B 1 65 ? -2.906 -7.734 -0.003 1 98.06 65 VAL B N 1
ATOM 1447 C CA . VAL B 1 65 ? -2.068 -8.742 0.64 1 98.06 65 VAL B CA 1
ATOM 1448 C C . VAL B 1 65 ? -2.438 -10.133 0.12 1 98.06 65 VAL B C 1
ATOM 1450 O O . VAL B 1 65 ? -1.56 -10.953 -0.153 1 98.06 65 VAL B O 1
ATOM 1453 N N . SER B 1 66 ? -3.715 -10.359 -0.016 1 96.81 66 SER B N 1
ATOM 1454 C CA . SER B 1 66 ? -4.133 -11.68 -0.479 1 96.81 66 SER B CA 1
ATOM 1455 C C . SER B 1 66 ? -3.596 -11.977 -1.876 1 96.81 66 SER B C 1
ATOM 1457 O O . SER B 1 66 ? -3.164 -13.094 -2.16 1 96.81 66 SER B O 1
ATOM 1459 N N . MET B 1 67 ? -3.648 -10.992 -2.75 1 96.5 67 MET B N 1
ATOM 1460 C CA . MET B 1 67 ? -3.146 -11.156 -4.109 1 96.5 67 MET B CA 1
ATOM 1461 C C . MET B 1 67 ? -1.643 -11.406 -4.109 1 96.5 67 MET B C 1
ATOM 1463 O O . MET B 1 67 ? -1.16 -12.312 -4.797 1 96.5 67 MET B O 1
ATOM 1467 N N . LEU B 1 68 ? -0.963 -10.648 -3.371 1 97.69 68 LEU B N 1
ATOM 1468 C CA . LEU B 1 68 ? 0.491 -10.75 -3.334 1 97.69 68 LEU B CA 1
ATOM 1469 C C . LEU B 1 68 ? 0.93 -12.023 -2.625 1 97.69 68 LEU B C 1
ATOM 1471 O O . LEU B 1 68 ? 1.923 -12.648 -3.014 1 97.69 68 LEU B O 1
ATOM 1475 N N . PHE B 1 69 ? 0.179 -12.398 -1.595 1 97.19 69 PHE B N 1
ATOM 1476 C CA . PHE B 1 69 ? 0.456 -13.609 -0.841 1 97.19 69 PHE B CA 1
ATOM 1477 C C . PHE B 1 69 ? 0.383 -14.836 -1.745 1 97.19 69 PHE B C 1
ATOM 1479 O O . PHE B 1 69 ? 1.218 -15.742 -1.645 1 97.19 69 PHE B O 1
ATOM 1486 N N . ALA B 1 70 ? -0.577 -14.836 -2.633 1 96.12 70 ALA B N 1
ATOM 1487 C CA . ALA B 1 70 ? -0.749 -15.93 -3.584 1 96.12 70 ALA B CA 1
ATOM 1488 C C . ALA B 1 70 ? 0.455 -16.047 -4.516 1 96.12 70 ALA B C 1
ATOM 1490 O O . ALA B 1 70 ? 0.688 -17.094 -5.117 1 96.12 70 ALA B O 1
ATOM 1491 N N . LEU B 1 71 ? 1.214 -15 -4.656 1 96.88 71 LEU B N 1
ATOM 1492 C CA . LEU B 1 71 ? 2.377 -14.953 -5.535 1 96.88 71 LEU B CA 1
ATOM 1493 C C . LEU B 1 71 ? 3.67 -15.039 -4.734 1 96.88 71 LEU B C 1
ATOM 1495 O O . LEU B 1 71 ? 4.754 -14.781 -5.266 1 96.88 71 LEU B O 1
ATOM 1499 N N . ASP B 1 72 ? 3.582 -15.312 -3.475 1 96.75 72 ASP B N 1
ATOM 1500 C CA . ASP B 1 72 ? 4.715 -15.422 -2.559 1 96.75 72 ASP B CA 1
ATOM 1501 C C . ASP B 1 72 ? 5.465 -14.094 -2.447 1 96.75 72 ASP B C 1
ATOM 1503 O O . ASP B 1 72 ? 6.695 -14.07 -2.482 1 96.75 72 ASP B O 1
ATOM 1507 N N . GLU B 1 73 ? 4.762 -13.008 -2.447 1 97.56 73 GLU B N 1
ATOM 1508 C CA . GLU B 1 73 ? 5.312 -11.664 -2.299 1 97.56 73 GLU B CA 1
ATOM 1509 C C . GLU B 1 73 ? 4.809 -11 -1.023 1 97.56 73 GLU B C 1
ATOM 1511 O O . GLU B 1 73 ? 3.639 -11.148 -0.662 1 97.56 73 GLU B O 1
ATOM 1516 N N . LYS B 1 74 ? 5.68 -10.297 -0.375 1 97.88 74 LYS B N 1
ATOM 1517 C CA . LYS B 1 74 ? 5.332 -9.531 0.82 1 97.88 74 LYS B CA 1
ATOM 1518 C C . LYS B 1 74 ? 5.164 -8.055 0.497 1 97.88 74 LYS B C 1
ATOM 1520 O O . LYS B 1 74 ? 6.047 -7.438 -0.098 1 97.88 74 LYS B O 1
ATOM 1525 N N . ILE B 1 75 ? 4.051 -7.527 0.878 1 98.06 75 ILE B N 1
ATOM 1526 C CA . ILE B 1 75 ? 3.729 -6.141 0.564 1 98.06 75 ILE B CA 1
ATOM 1527 C C . ILE B 1 75 ? 4.582 -5.207 1.418 1 98.06 75 ILE B C 1
ATOM 1529 O O . ILE B 1 75 ? 4.895 -5.52 2.57 1 98.06 75 ILE B O 1
ATOM 1533 N N . VAL B 1 76 ? 4.984 -4.086 0.848 1 96.44 76 VAL B N 1
ATOM 1534 C CA . VAL B 1 76 ? 5.582 -2.961 1.556 1 96.44 76 VAL B CA 1
ATOM 1535 C C . VAL B 1 76 ? 4.816 -1.68 1.229 1 96.44 76 VAL B C 1
ATOM 1537 O O . VAL B 1 76 ? 4.672 -1.317 0.059 1 96.44 76 VAL B O 1
ATOM 1540 N N . ILE B 1 77 ? 4.246 -1.106 2.244 1 97.19 77 ILE B N 1
ATOM 1541 C CA . ILE B 1 77 ? 3.604 0.196 2.105 1 97.19 77 ILE B CA 1
ATOM 1542 C C . ILE B 1 77 ? 4.453 1.266 2.785 1 97.19 77 ILE B C 1
ATOM 1544 O O . ILE B 1 77 ? 4.699 1.2 3.992 1 97.19 77 ILE B O 1
ATOM 1548 N N . SER B 1 78 ? 4.914 2.17 2.045 1 96.38 78 SER B N 1
ATOM 1549 C CA . SER B 1 78 ? 5.797 3.213 2.551 1 96.38 78 SER B CA 1
ATOM 1550 C C . SER B 1 78 ? 5.559 4.539 1.832 1 96.38 78 SER B C 1
ATOM 1552 O O . SER B 1 78 ? 4.523 4.719 1.187 1 96.38 78 SER B O 1
ATOM 1554 N N . THR B 1 79 ? 6.406 5.504 2.086 1 97.12 79 THR B N 1
ATOM 1555 C CA . THR B 1 79 ? 6.375 6.777 1.377 1 97.12 79 THR B CA 1
ATOM 1556 C C . THR B 1 79 ? 7.68 7.008 0.617 1 97.12 79 THR B C 1
ATOM 1558 O O . THR B 1 79 ? 8.703 6.395 0.93 1 97.12 79 THR B O 1
ATOM 1561 N N . GLU B 1 80 ? 7.586 7.863 -0.338 1 93.56 80 GLU B N 1
ATOM 1562 C CA . GLU B 1 80 ? 8.781 8.188 -1.116 1 93.56 80 GLU B CA 1
ATOM 1563 C C . GLU B 1 80 ? 9.891 8.734 -0.224 1 93.56 80 GLU B C 1
ATOM 1565 O O . GLU B 1 80 ? 11.047 8.328 -0.341 1 93.56 80 GLU B O 1
ATOM 1570 N N . ASP B 1 81 ? 9.531 9.57 0.698 1 91.5 81 ASP B N 1
ATOM 1571 C CA . ASP B 1 81 ? 10.508 10.203 1.573 1 91.5 81 ASP B CA 1
ATOM 1572 C C . ASP B 1 81 ? 11.164 9.18 2.5 1 91.5 81 ASP B C 1
ATOM 1574 O O . ASP B 1 81 ? 12.375 9.227 2.732 1 91.5 81 ASP B O 1
ATOM 1578 N N . LYS B 1 82 ? 10.406 8.281 2.961 1 90.06 82 LYS B N 1
ATOM 1579 C CA . LYS B 1 82 ? 10.938 7.266 3.865 1 90.06 82 LYS B CA 1
ATOM 1580 C C . LYS B 1 82 ? 11.875 6.312 3.131 1 90.06 82 LYS B C 1
ATOM 1582 O O . LYS B 1 82 ? 12.906 5.91 3.67 1 90.06 82 LYS B O 1
ATOM 1587 N N . LEU B 1 83 ? 11.484 5.941 1.969 1 87.75 83 LEU B N 1
ATOM 1588 C CA . LEU B 1 83 ? 12.32 5.031 1.192 1 87.75 83 LEU B CA 1
ATOM 1589 C C . LEU B 1 83 ? 13.641 5.695 0.826 1 87.75 83 LEU B C 1
ATOM 1591 O O . LEU B 1 83 ? 14.688 5.043 0.83 1 87.75 83 LEU B O 1
ATOM 1595 N N . GLN B 1 84 ? 13.539 6.945 0.508 1 85.25 84 GLN B N 1
ATOM 1596 C CA . GLN B 1 84 ? 14.758 7.684 0.203 1 85.25 84 GLN B CA 1
ATOM 1597 C C . GLN B 1 84 ? 15.68 7.762 1.42 1 85.25 84 GLN B C 1
ATOM 1599 O O . GLN B 1 84 ? 16.891 7.617 1.294 1 85.25 84 GLN B O 1
ATOM 1604 N N . ALA B 1 85 ? 15.094 8 2.516 1 82.75 85 ALA B N 1
ATOM 1605 C CA . ALA B 1 85 ? 15.867 8.102 3.75 1 82.75 85 ALA B CA 1
ATOM 1606 C C . ALA B 1 85 ? 16.5 6.762 4.117 1 82.75 85 ALA B C 1
ATOM 1608 O O . ALA B 1 85 ? 17.641 6.711 4.586 1 82.75 85 ALA B O 1
ATOM 1609 N N . GLU B 1 86 ? 15.773 5.766 3.947 1 78.12 86 GLU B N 1
ATOM 1610 C CA . GLU B 1 86 ? 16.219 4.422 4.312 1 78.12 86 GLU B CA 1
ATOM 1611 C C . GLU B 1 86 ? 17.234 3.885 3.305 1 78.12 86 GLU B C 1
ATOM 1613 O O . GLU B 1 86 ? 18.219 3.248 3.686 1 78.12 86 GLU B O 1
ATOM 1618 N N . TYR B 1 87 ? 16.938 4.238 2.062 1 70.75 87 TYR B N 1
ATOM 1619 C CA . TYR B 1 87 ? 17.766 3.641 1.024 1 70.75 87 TYR B CA 1
ATOM 1620 C C . TYR B 1 87 ? 18.781 4.645 0.497 1 70.75 87 TYR B C 1
ATOM 1622 O O . TYR B 1 87 ? 19.797 4.258 -0.112 1 70.75 87 TYR B O 1
ATOM 1630 N N . GLY B 1 88 ? 18.469 5.887 0.622 1 61.62 88 GLY B N 1
ATOM 1631 C CA . GLY B 1 88 ? 19.484 6.875 0.308 1 61.62 88 GLY B CA 1
ATOM 1632 C C . GLY B 1 88 ? 20.719 6.754 1.183 1 61.62 88 GLY B C 1
ATOM 1633 O O . GLY B 1 88 ? 21.844 6.977 0.718 1 61.62 88 GLY B O 1
ATOM 1634 N N . ARG B 1 89 ? 20.484 6.473 2.4 1 58.34 89 ARG B N 1
ATOM 1635 C CA . ARG B 1 89 ? 21.641 6.277 3.287 1 58.34 89 ARG B CA 1
ATOM 1636 C C . ARG B 1 89 ? 22.516 5.133 2.801 1 58.34 89 ARG B C 1
ATOM 1638 O O . ARG B 1 89 ? 23.75 5.203 2.895 1 58.34 89 ARG B O 1
ATOM 1645 N N . VAL B 1 90 ? 21.75 4.227 2.248 1 54.28 90 VAL B N 1
ATOM 1646 C CA . VAL B 1 90 ? 22.531 3.119 1.721 1 54.28 90 VAL B CA 1
ATOM 1647 C C . VAL B 1 90 ? 23.312 3.582 0.492 1 54.28 90 VAL B C 1
ATOM 1649 O O . VAL B 1 90 ? 24.453 3.158 0.278 1 54.28 90 VAL B O 1
ATOM 1652 N N . LEU B 1 91 ? 22.625 4.434 -0.365 1 52.72 91 LEU B N 1
ATOM 1653 C CA . LEU B 1 91 ? 23.328 4.953 -1.54 1 52.72 91 LEU B CA 1
ATOM 1654 C C . LEU B 1 91 ? 24.484 5.859 -1.133 1 52.72 91 LEU B C 1
ATOM 1656 O O . LEU B 1 91 ? 25.516 5.887 -1.796 1 52.72 91 LEU B O 1
ATOM 1660 N N . SER B 1 92 ? 24.156 6.766 -0.24 1 50.16 92 SER B N 1
ATOM 1661 C CA . SER B 1 92 ? 25.234 7.656 0.182 1 50.16 92 SER B CA 1
ATOM 1662 C C . SER B 1 92 ? 26.375 6.875 0.824 1 50.16 92 SER B C 1
ATOM 1664 O O . SER B 1 92 ? 27.531 7.281 0.744 1 50.16 92 SER B O 1
ATOM 1666 N N . ILE B 1 93 ? 26 5.801 1.368 1 44.94 93 ILE B N 1
ATOM 1667 C CA . ILE B 1 93 ? 27.078 5.012 1.954 1 44.94 93 ILE B CA 1
ATOM 1668 C C . ILE B 1 93 ? 27.906 4.371 0.846 1 44.94 93 ILE B C 1
ATOM 1670 O O . ILE B 1 93 ? 29.141 4.332 0.928 1 44.94 93 ILE B O 1
ATOM 1674 N N . THR B 1 94 ? 27.203 3.885 -0.144 1 43.5 94 THR B N 1
ATOM 1675 C CA . THR B 1 94 ? 27.953 3.203 -1.195 1 43.5 94 THR B CA 1
ATOM 1676 C C . THR B 1 94 ? 28.672 4.211 -2.092 1 43.5 94 THR B C 1
ATOM 1678 O O . THR B 1 94 ? 29.688 3.889 -2.713 1 43.5 94 THR B O 1
ATOM 1681 N N . SER B 1 95 ? 28.078 5.316 -2.248 1 41.78 95 SER B N 1
ATOM 1682 C CA . SER B 1 95 ? 28.797 6.293 -3.057 1 41.78 95 SER B CA 1
ATOM 1683 C C . SER B 1 95 ? 30.156 6.625 -2.439 1 41.78 95 SER B C 1
ATOM 1685 O O . SER B 1 95 ? 31.078 7.055 -3.141 1 41.78 95 SER B O 1
ATOM 1687 N N . ASP B 1 96 ? 30.234 6.535 -1.116 1 39.25 96 ASP B N 1
ATOM 1688 C CA . ASP B 1 96 ? 31.531 6.895 -0.572 1 39.25 96 ASP B CA 1
ATOM 1689 C C . ASP B 1 96 ? 32.562 5.781 -0.815 1 39.25 96 ASP B C 1
ATOM 1691 O O . ASP B 1 96 ? 33.656 5.812 -0.271 1 39.25 96 ASP B O 1
ATOM 1695 N N . SER B 1 97 ? 32.156 4.703 -1.483 1 37.91 97 SER B N 1
ATOM 1696 C CA . SER B 1 97 ? 33.281 3.848 -1.854 1 37.91 97 SER B CA 1
ATOM 1697 C C . SER B 1 97 ? 34.094 4.469 -2.98 1 37.91 97 SER B C 1
ATOM 1699 O O . SER B 1 97 ? 33.531 5.016 -3.932 1 37.91 97 SER B O 1
ATOM 1701 N N . PRO B 1 98 ? 35.469 4.852 -2.713 1 34.97 98 PRO B N 1
ATOM 1702 C CA . PRO B 1 98 ? 36.469 5.352 -3.674 1 34.97 98 PRO B CA 1
ATOM 1703 C C . PRO B 1 98 ? 36.438 4.598 -5 1 34.97 98 PRO B C 1
ATOM 1705 O O . PRO B 1 98 ? 37.062 3.543 -5.133 1 34.97 98 PRO B O 1
ATOM 1708 N N . ILE B 1 99 ? 35.281 4.059 -5.414 1 35.16 99 ILE B N 1
ATOM 1709 C CA . ILE B 1 99 ? 35.312 3.299 -6.66 1 35.16 99 ILE B CA 1
ATOM 1710 C C . ILE B 1 99 ? 35.875 4.16 -7.781 1 35.16 99 ILE B C 1
ATOM 1712 O O . ILE B 1 99 ? 36.188 3.654 -8.859 1 35.16 99 ILE B O 1
ATOM 1716 N N . THR B 1 100 ? 35.594 5.449 -7.637 1 32.41 100 THR B N 1
ATOM 1717 C CA . THR B 1 100 ? 35.688 6.051 -8.961 1 32.41 100 THR B CA 1
ATOM 1718 C C . THR B 1 100 ? 37.156 6.004 -9.445 1 32.41 100 THR B C 1
ATOM 1720 O O . THR B 1 100 ? 37.469 6.512 -10.523 1 32.41 100 THR B O 1
ATOM 1723 N N . ASN B 1 101 ? 38.031 5.836 -8.422 1 29.5 101 ASN B N 1
ATOM 1724 C CA . 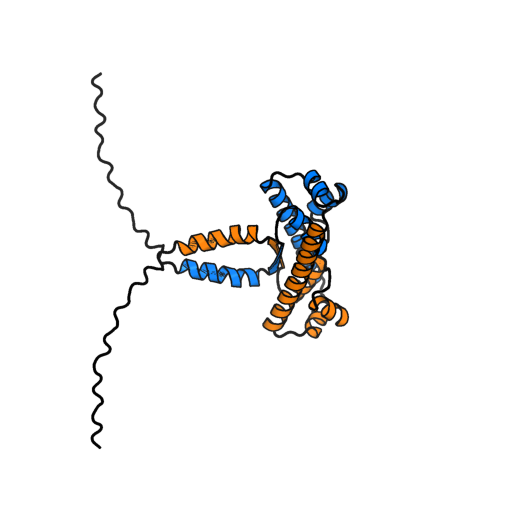ASN B 1 101 ? 39.344 6.078 -9.023 1 29.5 101 ASN B CA 1
ATOM 1725 C C . ASN B 1 101 ? 39.688 4.996 -10.039 1 29.5 101 ASN B C 1
ATOM 1727 O O . ASN B 1 101 ? 40.406 4.047 -9.711 1 29.5 101 ASN B O 1
ATOM 1731 N N . LEU B 1 102 ? 38.719 4.152 -10.469 1 30.27 102 LEU B N 1
ATOM 1732 C CA . LEU B 1 102 ? 39.156 3.256 -11.547 1 30.27 102 LEU B CA 1
ATOM 1733 C C . LEU B 1 102 ? 39.844 4.023 -12.648 1 30.27 102 LEU B C 1
ATOM 1735 O O . LEU B 1 102 ? 39.219 4.82 -13.359 1 30.27 102 LEU B O 1
ATOM 1739 N N . SER B 1 103 ? 41.062 4.387 -12.367 1 26.8 103 SER B N 1
ATOM 1740 C CA . SER B 1 103 ? 42.094 5.004 -13.203 1 26.8 103 SER B CA 1
ATOM 1741 C C . SER B 1 103 ? 42.031 4.465 -14.625 1 26.8 103 SER B C 1
ATOM 1743 O O . SER B 1 103 ? 41.469 3.393 -14.867 1 26.8 103 SER B O 1
ATOM 1745 N N . LYS B 1 104 ? 42.469 5.312 -15.625 1 30.58 104 LYS B N 1
ATOM 1746 C CA . LYS B 1 104 ? 42.812 5.422 -17.031 1 30.58 104 LYS B CA 1
ATOM 1747 C C . LYS B 1 104 ? 43.562 4.191 -17.516 1 30.58 104 LYS B C 1
ATOM 1749 O O . LYS B 1 104 ? 44.75 4.008 -17.156 1 30.58 104 LYS B O 1
ATOM 1754 N N . ARG B 1 105 ? 43.031 3.031 -17.266 1 28.19 105 ARG B N 1
ATOM 1755 C CA . ARG B 1 105 ? 43.75 1.939 -17.891 1 28.19 105 ARG B CA 1
ATOM 1756 C C . ARG B 1 105 ? 44.344 2.375 -19.234 1 28.19 105 ARG B C 1
ATOM 1758 O O . ARG B 1 105 ? 43.688 3.047 -20.016 1 28.19 105 ARG B O 1
ATOM 1765 N N . GLN B 1 106 ? 45.625 2.461 -19.219 1 26.95 106 GLN B N 1
ATOM 1766 C CA . GLN B 1 106 ? 46.594 2.732 -20.297 1 26.95 106 GLN B CA 1
ATOM 1767 C C . GLN B 1 106 ? 46.219 1.976 -21.562 1 26.95 106 GLN B C 1
ATOM 1769 O O . GLN B 1 106 ? 45.875 0.79 -21.516 1 26.95 106 GLN B O 1
ATOM 1774 N N . PRO B 1 107 ? 45.812 2.709 -22.672 1 27.38 107 PRO B N 1
ATOM 1775 C CA . PRO B 1 107 ? 45.594 2.162 -24.016 1 27.38 107 PRO B CA 1
ATOM 1776 C C . PRO B 1 107 ? 46.594 1.07 -24.391 1 27.38 107 PRO B C 1
ATOM 1778 O O . PRO B 1 107 ? 47.781 1.293 -24.344 1 27.38 107 PRO B O 1
ATOM 1781 N N . TYR B 1 108 ? 46.469 -0.081 -23.812 1 27.31 108 TYR B N 1
ATOM 1782 C CA . TYR B 1 108 ? 47.406 -1.103 -24.281 1 27.31 108 TYR B CA 1
ATOM 1783 C C . TYR B 1 108 ? 47.562 -1.049 -25.797 1 27.31 108 TYR B C 1
ATOM 1785 O O . TYR B 1 108 ? 46.562 -0.873 -26.516 1 27.31 108 TYR B O 1
ATOM 1793 N N . HIS B 1 109 ? 48.656 -0.368 -26.234 1 30.89 109 HIS B N 1
ATOM 1794 C CA . HIS B 1 109 ? 49.188 -0.295 -27.578 1 30.89 109 HIS B CA 1
ATOM 1795 C C . HIS B 1 109 ? 49.156 -1.659 -28.266 1 30.89 109 HIS B C 1
ATOM 1797 O O . HIS B 1 109 ? 49.844 -2.588 -27.828 1 30.89 109 HIS B O 1
ATOM 1803 N N . ILE B 1 110 ? 48 -2.188 -28.406 1 26.02 110 ILE B N 1
ATOM 1804 C CA . ILE B 1 110 ? 47.969 -3.406 -29.219 1 26.02 110 ILE B CA 1
ATOM 1805 C C . ILE B 1 110 ? 48.812 -3.225 -30.469 1 26.02 110 ILE B C 1
ATOM 1807 O O . ILE B 1 110 ? 48.594 -2.289 -31.234 1 26.02 110 ILE B O 1
ATOM 1811 N N . GLY B 1 111 ? 50.062 -3.729 -30.344 1 25.98 111 GLY B N 1
ATOM 1812 C CA . GLY B 1 111 ? 51.125 -3.812 -31.344 1 25.98 111 GLY B CA 1
ATOM 1813 C C . GLY B 1 111 ? 50.594 -4.168 -32.719 1 25.98 111 GLY B C 1
ATOM 1814 O O . GLY B 1 111 ? 49.469 -4.633 -32.875 1 25.98 111 GLY B O 1
ATOM 1815 N N . ASN B 1 112 ? 51.375 -3.719 -33.719 1 31.56 112 ASN B N 1
ATOM 1816 C CA . ASN B 1 112 ? 51.375 -3.693 -35.188 1 31.56 112 ASN B CA 1
ATOM 1817 C C . ASN B 1 112 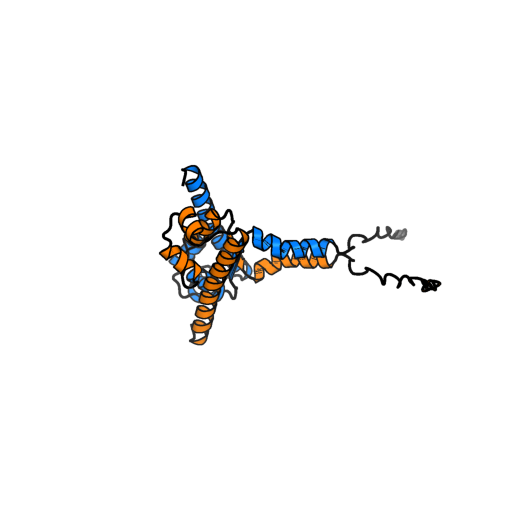? 51.125 -5.082 -35.781 1 31.56 112 ASN B C 1
ATOM 1819 O O . ASN B 1 112 ? 52.031 -5.945 -35.719 1 31.56 112 ASN B O 1
ATOM 1823 N N . PHE B 1 113 ? 50.094 -5.766 -35.344 1 26.31 113 PHE B N 1
ATOM 1824 C CA . PHE B 1 113 ? 50.094 -7.062 -36 1 26.31 113 PHE B CA 1
ATOM 1825 C C . PHE B 1 113 ? 50.188 -6.898 -37.5 1 26.31 113 PHE B C 1
ATOM 1827 O O . PHE B 1 113 ? 49.375 -6.191 -38.125 1 26.31 113 PHE B O 1
ATOM 1834 N N . ARG B 1 114 ? 51.344 -7.031 -38 1 31.84 114 ARG B N 1
ATOM 1835 C CA . ARG B 1 114 ? 51.781 -7.039 -39.375 1 31.84 114 ARG B CA 1
ATOM 1836 C C . ARG B 1 114 ? 50.875 -7.941 -40.219 1 31.84 114 ARG B C 1
ATOM 1838 O O . ARG B 1 114 ? 50.688 -9.109 -39.906 1 31.84 114 ARG B O 1
ATOM 1845 N N . PRO B 1 115 ? 49.938 -7.266 -40.906 1 28.56 115 PRO B N 1
ATOM 1846 C CA . PRO B 1 115 ? 49.156 -8.023 -41.875 1 28.56 115 PRO B CA 1
ATOM 1847 C C . PRO B 1 115 ? 49.969 -9.047 -42.656 1 28.56 115 PRO B C 1
ATOM 1849 O O . PRO B 1 115 ? 51 -8.695 -43.25 1 28.56 115 PRO B O 1
ATOM 1852 N N . LEU B 1 116 ? 50.25 -10.141 -41.969 1 28.48 116 LEU B N 1
ATOM 1853 C CA . LEU B 1 116 ? 51.031 -11.141 -42.688 1 28.48 116 LEU B CA 1
ATOM 1854 C C . LEU B 1 116 ? 50.594 -11.211 -44.156 1 28.48 116 LEU B C 1
ATOM 1856 O O . LEU B 1 116 ? 49.406 -11.352 -44.438 1 28.48 116 LEU B O 1
ATOM 1860 N N . ALA B 1 117 ? 51.438 -10.695 -45 1 30.41 117 ALA B N 1
ATOM 1861 C CA . ALA B 1 117 ? 51.531 -10.812 -46.438 1 30.41 117 ALA B CA 1
ATOM 1862 C C . ALA B 1 117 ? 51.125 -12.219 -46.906 1 30.41 117 ALA B C 1
ATOM 1864 O O . ALA B 1 117 ? 51.812 -13.195 -46.594 1 30.41 117 ALA B O 1
ATOM 1865 N N . LEU B 1 118 ? 49.938 -12.672 -46.469 1 25.05 118 LEU B N 1
ATOM 1866 C CA . LEU B 1 118 ? 49.719 -13.93 -47.188 1 25.05 118 LEU B CA 1
ATOM 1867 C C . LEU B 1 118 ? 50.219 -13.852 -48.625 1 25.05 118 LEU B C 1
ATOM 1869 O O . LEU B 1 118 ? 49.906 -12.898 -49.344 1 25.05 118 LEU B O 1
ATOM 1873 N N . GLU B 1 119 ? 51.406 -14.352 -48.812 1 26.5 119 GLU B N 1
ATOM 1874 C CA . GLU B 1 119 ? 52.094 -14.891 -49.969 1 26.5 119 GLU B CA 1
ATOM 1875 C C . GLU B 1 119 ? 51.125 -15.602 -50.906 1 26.5 119 GLU B C 1
ATOM 1877 O O . GLU B 1 119 ? 50.656 -16.703 -50.594 1 26.5 119 GLU B O 1
ATOM 1882 N N . VAL B 1 120 ? 49.844 -15.023 -51.125 1 25.98 120 VAL B N 1
ATOM 1883 C CA . VAL B 1 120 ? 49.594 -15.43 -52.5 1 25.98 120 VAL B CA 1
ATOM 1884 C C . VAL B 1 120 ? 50.406 -14.57 -53.438 1 25.98 120 VAL B C 1
ATOM 1886 O O . VAL B 1 120 ? 50.562 -13.367 -53.219 1 25.98 120 VAL B O 1
#

Foldseek 3Di:
DDPVVVVVVVVVQLVVLQVLLVVLVVLCVVVVHDLVRLCVLLVHDSVVSVVSNVSPDPDDPVVSQSSQVSSVHDDDDDDPVVCCVVCVVVVVVVVPPPVPPPDDPDPPPPDDPPPPPPPD/DDPVVVVVVVVVQLVVLQVLLVVLVVLCVVVVHDLVRLCVLLVHDSVVSVVSNVSPDPDDPVVSQSSQVSSVHDDDDDDPVVCCVVCVVVVVVVVPPPVVPPDDPDPPPPDDPDPPPPPD

Organism: NCBI:txid2528037